Protein AF-A0A1J3HLS7-F1 (afdb_monomer)

Organism: Noccaea caerulescens (NCBI:txid107243)

Nearest PDB structures (foldseek):
  1cnt-assembly1_1  TM=3.008E-01  e=3.135E+00  Homo sapiens

Mean predicted aligned error: 10.56 Å

Solvent-accessible surface area (backbone atoms only — not comparable to full-atom values): 10736 Å² total; per-residue (Å²): 141,79,90,79,83,85,79,82,92,78,89,66,71,64,65,57,52,52,54,52,52,50,51,52,51,52,41,52,50,50,50,51,54,49,52,54,52,49,45,42,54,67,48,53,53,47,46,50,60,67,40,85,84,52,48,64,64,41,38,42,9,45,37,45,36,50,52,51,41,44,51,57,52,51,53,57,31,50,77,69,77,42,75,82,62,94,85,71,77,79,80,91,63,77,76,62,87,85,60,52,63,66,57,41,40,50,38,33,51,51,48,50,49,46,39,51,74,46,54,50,47,51,47,52,60,73,56,48,66,59,99,83,58,56,68,69,55,44,51,51,40,47,53,49,53,52,51,56,52,50,56,43,49,52,48,52,49,38,27,74,76,68,46,40,57,71,70,78,68,80,79,80,80,78,78,78,83,76,90,130

Sequence (180 aa):
MSSSDGIPSSLNSDATSGVSSELIHLKNLAVEL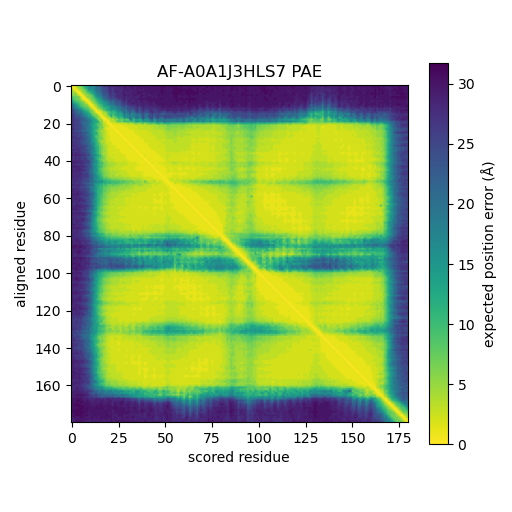TETFGRKLNVDLRSFIRKTTTSKDQIRASIRCIRKCLVCFEDSLAAHGAGLEYDVERPIVDSHEVLGRDQLRSNAKSLLNFLKNHIFELYASTFSPDDTSLMQDVRSKMSLMRKDIMECSLLVDRVIMEGYDCDSSTPEESTSEEDD

pLDDT: mean 82.24, std 17.39, range [39.12, 97.31]

Foldseek 3Di:
DDDDDDDDPDDDPPVVVVLVVVLVVLLVVLVVLLVVLLCCLVPVLLVQLVDPPRDLLLLLLLLLLLVVLLVLLQVVCVVVVHDFDPPLDQDPADSDPPDDSVSSSVSSVSSSCSCNVTRSVSSSVSLRDDPPDDVVSNVVSSVSSVVSSVVSSVSSVCSRPPVDSNPDPDDDPPPPDDDD

Radius of gyration: 23.92 Å; Cα contacts (8 Å, |Δi|>4): 140; chains: 1; bounding box: 87×35×83 Å

Structure (mmCIF, N/CA/C/O backbone):
data_AF-A0A1J3HLS7-F1
#
_entry.id   AF-A0A1J3HLS7-F1
#
loop_
_atom_site.group_PDB
_atom_site.id
_atom_site.type_symbol
_atom_site.label_atom_id
_atom_site.label_alt_id
_atom_site.label_comp_id
_atom_site.label_asym_id
_atom_site.label_entity_id
_atom_site.label_seq_id
_atom_site.pdbx_PDB_ins_code
_atom_site.Cartn_x
_atom_site.Cartn_y
_atom_site.Cartn_z
_atom_site.occupancy
_atom_site.B_iso_or_equiv
_atom_site.auth_seq_id
_atom_site.auth_comp_id
_atom_site.auth_asym_id
_atom_site.auth_atom_id
_atom_site.pdbx_PDB_model_num
ATOM 1 N N . MET A 1 1 ? 37.305 19.430 -62.044 1.00 45.59 1 MET A N 1
ATOM 2 C CA . MET A 1 1 ? 37.677 18.236 -61.254 1.00 45.59 1 MET A CA 1
ATOM 3 C C . MET A 1 1 ? 38.315 18.769 -59.980 1.00 45.59 1 MET A C 1
ATOM 5 O O . MET A 1 1 ? 39.339 19.416 -60.098 1.00 45.59 1 MET A O 1
ATOM 9 N N . SER A 1 2 ? 37.732 18.717 -58.790 1.00 40.34 2 SER A N 1
ATOM 10 C CA . SER A 1 2 ? 36.609 17.924 -58.296 1.00 40.34 2 SER A CA 1
ATOM 11 C C . SER A 1 2 ? 35.896 18.713 -57.195 1.00 40.34 2 SER A C 1
ATOM 13 O O . SER A 1 2 ? 36.554 19.296 -56.337 1.00 40.34 2 SER A O 1
ATOM 15 N N . SER A 1 3 ? 34.566 18.728 -57.244 1.00 44.41 3 SER A N 1
ATOM 16 C CA . SER A 1 3 ? 33.720 19.037 -56.095 1.00 44.41 3 SER A CA 1
ATOM 17 C C . SER A 1 3 ? 33.780 17.839 -55.149 1.00 44.41 3 SER A C 1
ATOM 19 O O . SER A 1 3 ? 33.592 16.715 -55.609 1.00 44.41 3 SER A O 1
ATOM 21 N N . SER A 1 4 ? 34.049 18.065 -53.866 1.00 45.72 4 SER A N 1
ATOM 22 C CA . SER A 1 4 ? 33.746 17.083 -52.825 1.00 45.72 4 SER A CA 1
ATOM 23 C C . SER A 1 4 ? 32.693 17.688 -51.921 1.00 45.72 4 SER A C 1
ATOM 25 O O . SER A 1 4 ? 32.930 18.693 -51.249 1.00 45.72 4 SER A O 1
ATOM 27 N N . ASP A 1 5 ? 31.520 17.077 -52.002 1.00 47.66 5 ASP A N 1
ATOM 28 C CA . ASP A 1 5 ? 30.308 17.408 -51.284 1.00 47.66 5 ASP A CA 1
ATOM 29 C C . ASP A 1 5 ? 30.508 17.337 -49.770 1.00 47.66 5 ASP A C 1
ATOM 31 O O . ASP A 1 5 ? 31.111 16.408 -49.225 1.00 47.66 5 ASP A O 1
ATOM 35 N N . GLY A 1 6 ? 29.971 18.348 -49.090 1.00 48.31 6 GLY A N 1
ATOM 36 C CA . GLY A 1 6 ? 29.800 18.336 -47.650 1.00 48.31 6 GLY A CA 1
ATOM 37 C C . GLY A 1 6 ? 28.745 17.310 -47.251 1.00 48.31 6 GLY A C 1
ATOM 38 O O . GLY A 1 6 ? 27.641 17.294 -47.792 1.00 48.31 6 GLY A O 1
ATOM 39 N N . ILE A 1 7 ? 29.071 16.488 -46.259 1.00 52.81 7 ILE A N 1
ATOM 40 C CA . ILE A 1 7 ? 28.076 15.728 -45.506 1.00 52.81 7 ILE A CA 1
ATOM 41 C C . ILE A 1 7 ? 27.710 16.578 -44.282 1.00 52.81 7 ILE A C 1
ATOM 43 O O . ILE A 1 7 ? 28.581 16.823 -43.444 1.00 52.81 7 ILE A O 1
ATOM 47 N N . PRO A 1 8 ? 26.462 17.060 -44.148 1.00 46.41 8 PRO A N 1
ATOM 48 C CA . PRO A 1 8 ? 26.030 17.724 -42.930 1.00 46.41 8 PRO A CA 1
ATOM 49 C C . PRO A 1 8 ? 25.795 16.677 -41.835 1.00 46.41 8 PRO A C 1
ATOM 51 O O . PRO A 1 8 ? 24.818 15.931 -41.851 1.00 46.41 8 PRO A O 1
ATOM 54 N N . SER A 1 9 ? 26.697 16.646 -40.856 1.00 51.53 9 SER A N 1
ATOM 55 C CA . SER A 1 9 ? 26.523 15.951 -39.579 1.00 51.53 9 SER A CA 1
ATOM 56 C C . SER A 1 9 ? 25.499 16.694 -38.719 1.00 51.53 9 SER A C 1
ATOM 58 O O . SER A 1 9 ? 25.857 17.444 -37.815 1.00 51.53 9 SER A O 1
ATOM 60 N N . SER A 1 10 ? 24.213 16.545 -39.010 1.00 53.88 10 SER A N 1
ATOM 61 C CA . SER A 1 10 ? 23.161 17.061 -38.135 1.00 53.88 10 SER A CA 1
ATOM 62 C C . SER A 1 10 ? 21.951 16.157 -38.234 1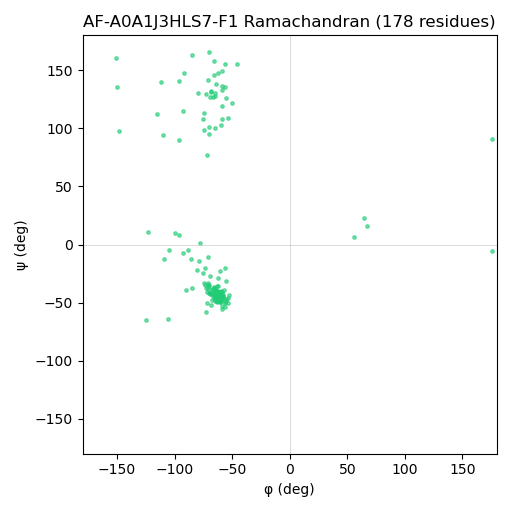.00 53.88 10 SER A C 1
ATOM 64 O O . SER A 1 10 ? 21.217 16.251 -39.205 1.00 53.88 10 SER A O 1
ATOM 66 N N . LEU A 1 11 ? 21.824 15.232 -37.281 1.00 50.34 11 LEU A N 1
ATOM 67 C CA . LEU A 1 11 ? 20.629 14.451 -36.932 1.00 50.34 11 LEU A CA 1
ATOM 68 C C . LEU A 1 11 ? 21.076 13.462 -35.842 1.00 50.34 11 LEU A C 1
ATOM 70 O O . LEU A 1 11 ? 21.624 12.423 -36.182 1.00 50.34 11 LEU A O 1
ATOM 74 N N . ASN A 1 12 ? 20.972 13.836 -34.556 1.00 48.31 12 ASN A N 1
ATOM 75 C CA . ASN A 1 12 ? 20.858 12.903 -33.404 1.00 48.31 12 ASN A CA 1
ATOM 76 C C . ASN A 1 12 ? 20.852 13.583 -32.015 1.00 48.31 12 ASN A C 1
ATOM 78 O O . ASN A 1 12 ? 20.629 12.907 -31.010 1.00 48.31 12 ASN A O 1
ATOM 82 N N . SER A 1 13 ? 21.055 14.900 -31.917 1.00 48.19 13 SER A N 1
ATOM 83 C CA . SER A 1 13 ? 21.071 15.597 -30.619 1.00 48.19 13 SER A CA 1
ATOM 84 C C . SER A 1 13 ? 19.683 15.812 -29.996 1.00 48.19 13 SER A C 1
ATOM 86 O O . SER A 1 13 ? 19.581 15.923 -28.780 1.00 48.19 13 SER A O 1
ATOM 88 N N . ASP A 1 14 ? 18.611 15.838 -30.794 1.00 50.56 14 ASP A N 1
ATOM 89 C CA . ASP A 1 14 ? 17.259 16.160 -30.298 1.00 50.56 14 ASP A CA 1
ATOM 90 C C . ASP A 1 14 ? 16.514 14.950 -29.709 1.00 50.56 14 ASP A C 1
ATOM 92 O O . ASP A 1 14 ? 15.839 15.054 -28.686 1.00 50.56 14 ASP A O 1
ATOM 96 N N . ALA A 1 15 ? 16.672 13.765 -30.307 1.00 56.03 15 ALA A N 1
ATOM 97 C CA . ALA A 1 15 ? 15.981 12.556 -29.850 1.00 56.03 15 ALA A CA 1
ATOM 98 C C . ALA A 1 15 ? 16.517 12.047 -28.499 1.00 56.03 15 ALA A C 1
ATOM 100 O O . ALA A 1 15 ? 15.759 11.561 -27.662 1.00 56.03 15 ALA A O 1
ATOM 101 N N . THR A 1 16 ? 17.821 12.196 -28.265 1.00 60.53 16 THR A N 1
ATOM 102 C CA . THR A 1 16 ? 18.481 11.810 -27.008 1.00 60.53 16 THR A CA 1
ATOM 103 C C . THR A 1 16 ? 18.147 12.773 -25.864 1.00 60.53 16 THR A C 1
ATOM 105 O O . THR A 1 16 ? 17.937 12.332 -24.734 1.00 60.53 16 THR A O 1
ATOM 108 N N . SER A 1 17 ? 17.997 14.068 -26.167 1.00 63.47 17 SER A N 1
ATOM 109 C CA . SER A 1 17 ? 17.494 15.092 -25.239 1.00 63.47 17 SER A CA 1
ATOM 110 C C . SER A 1 17 ? 16.055 14.803 -24.779 1.00 63.47 17 SER A C 1
ATOM 112 O O . SER A 1 17 ? 15.773 14.805 -23.579 1.00 63.47 17 SER A O 1
ATOM 114 N N . GLY A 1 18 ? 15.158 14.462 -25.714 1.00 64.62 18 GLY A N 1
ATOM 115 C CA . GLY A 1 18 ? 13.759 14.140 -25.407 1.00 64.62 18 GLY A CA 1
ATOM 116 C C . GLY A 1 18 ? 13.587 12.887 -24.540 1.00 64.62 18 GLY A C 1
ATOM 117 O O . GLY A 1 18 ? 12.838 12.914 -23.564 1.00 64.62 18 GLY A O 1
ATOM 118 N N . VAL A 1 19 ? 14.327 11.814 -24.844 1.00 67.31 19 VAL A N 1
ATOM 119 C CA . VAL A 1 19 ? 14.312 10.565 -24.056 1.00 67.31 19 VAL A CA 1
ATOM 120 C C . VAL A 1 19 ? 14.829 10.792 -22.632 1.00 67.31 19 VAL A C 1
ATOM 122 O O . VAL A 1 19 ? 14.226 10.308 -21.675 1.00 67.31 19 VAL A O 1
ATOM 125 N N . SER A 1 20 ? 15.893 11.584 -22.478 1.00 77.88 20 SER A N 1
ATOM 126 C CA . SER A 1 20 ? 16.430 11.954 -21.164 1.00 77.88 20 SER A CA 1
ATOM 127 C C . SER A 1 20 ? 15.418 12.763 -20.335 1.00 77.88 20 SER A C 1
ATOM 129 O O . SER A 1 20 ? 15.185 12.460 -19.164 1.00 77.88 20 SER A O 1
ATOM 131 N N . SER A 1 21 ? 14.734 13.738 -20.947 1.00 87.06 21 SER A N 1
ATOM 132 C CA . SER A 1 21 ? 13.713 14.539 -20.255 1.00 87.06 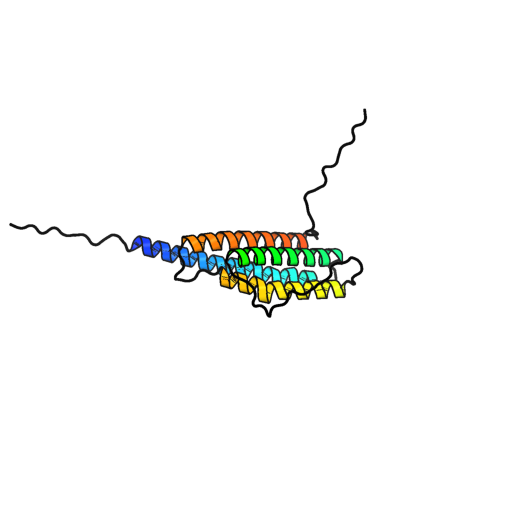21 SER A CA 1
ATOM 133 C C . SER A 1 21 ? 12.494 13.717 -19.827 1.00 87.06 21 SER A C 1
ATOM 135 O O . SER A 1 21 ? 11.936 13.961 -18.755 1.00 87.06 21 SER A O 1
ATOM 137 N N . GLU A 1 22 ? 12.050 12.769 -20.651 1.00 90.31 22 GLU A N 1
ATOM 138 C CA . GLU A 1 22 ? 10.904 11.922 -20.317 1.00 90.31 22 GLU A CA 1
ATOM 139 C C . GLU A 1 22 ? 11.238 10.960 -19.173 1.00 90.31 22 GLU A C 1
ATOM 141 O O . GLU A 1 22 ? 10.441 10.806 -18.247 1.00 90.31 22 GLU A O 1
ATOM 146 N N . LEU A 1 23 ? 12.433 10.364 -19.189 1.00 90.00 23 LEU A N 1
ATOM 147 C CA . LEU A 1 23 ? 12.896 9.494 -18.111 1.00 90.00 23 LEU A CA 1
ATOM 148 C C . LEU A 1 23 ? 12.926 10.235 -16.769 1.00 90.00 23 LEU A C 1
ATOM 150 O O . LEU A 1 23 ? 12.389 9.737 -15.780 1.00 90.00 23 LEU A O 1
ATOM 154 N N . ILE A 1 24 ? 13.485 11.450 -16.741 1.00 90.75 24 ILE A N 1
ATOM 155 C CA . ILE A 1 24 ? 13.505 12.299 -15.539 1.00 90.75 24 ILE A CA 1
ATOM 156 C C . ILE A 1 24 ? 12.080 12.571 -15.044 1.00 90.75 24 ILE A C 1
ATOM 158 O O . ILE A 1 24 ? 11.807 12.461 -13.848 1.00 90.75 24 ILE A O 1
ATOM 162 N N . HIS A 1 25 ? 11.155 12.888 -15.953 1.00 92.19 25 HIS A N 1
ATOM 163 C CA . HIS A 1 25 ? 9.760 13.120 -15.592 1.00 92.19 25 HIS A CA 1
ATOM 164 C C . HIS A 1 25 ? 9.108 11.878 -14.963 1.00 92.19 25 HIS A C 1
ATOM 166 O O . HIS A 1 25 ? 8.470 11.986 -13.916 1.00 92.19 25 HIS A O 1
ATOM 172 N N . LEU A 1 26 ? 9.301 10.698 -15.557 1.00 93.25 26 LEU A N 1
ATOM 173 C CA . LEU A 1 26 ? 8.743 9.444 -15.046 1.00 93.25 26 LEU A CA 1
ATOM 174 C C . LEU A 1 26 ? 9.349 9.046 -13.694 1.00 93.25 26 LEU A C 1
ATOM 176 O O . LEU A 1 26 ? 8.614 8.590 -12.820 1.00 93.25 26 LEU A O 1
ATOM 180 N N . LYS A 1 27 ? 10.648 9.291 -13.478 1.00 92.25 27 LYS A N 1
ATOM 181 C CA . LYS A 1 27 ? 11.304 9.098 -12.174 1.00 92.25 27 LYS A CA 1
ATOM 182 C C . LYS A 1 27 ? 10.708 10.010 -11.105 1.00 92.25 27 LYS A C 1
ATOM 184 O O . LYS A 1 27 ? 10.348 9.533 -10.032 1.00 92.25 27 LYS A O 1
ATOM 189 N N . ASN A 1 28 ? 10.536 11.296 -11.410 1.00 93.12 28 ASN A N 1
ATOM 190 C CA . ASN A 1 28 ? 9.923 12.246 -10.479 1.00 93.12 28 ASN A CA 1
ATOM 191 C C . ASN A 1 28 ? 8.483 11.851 -10.133 1.00 93.12 28 ASN A C 1
ATOM 193 O O . ASN A 1 28 ? 8.094 11.903 -8.971 1.00 93.12 28 ASN A O 1
ATOM 197 N N . LEU A 1 29 ? 7.714 11.395 -11.124 1.00 93.56 29 LEU A N 1
ATOM 198 C CA . LEU A 1 29 ? 6.356 10.913 -10.900 1.00 93.56 29 LEU A CA 1
ATOM 199 C C . LEU A 1 29 ? 6.325 9.649 -10.021 1.00 93.56 29 LEU A C 1
ATOM 201 O O . LEU A 1 29 ? 5.442 9.522 -9.175 1.00 93.56 29 LEU A O 1
ATOM 205 N N . ALA A 1 30 ? 7.267 8.717 -10.200 1.00 93.62 30 ALA A N 1
ATOM 206 C CA . ALA A 1 30 ? 7.384 7.530 -9.349 1.00 93.62 30 ALA A CA 1
ATOM 207 C C . ALA A 1 30 ? 7.613 7.916 -7.883 1.00 93.62 30 ALA A C 1
ATOM 209 O O . ALA A 1 30 ? 6.938 7.407 -6.984 1.00 93.62 30 ALA A O 1
ATOM 210 N N . VAL A 1 31 ? 8.527 8.862 -7.648 1.00 94.25 31 VAL A N 1
ATOM 211 C CA . VAL A 1 31 ? 8.803 9.409 -6.314 1.00 94.25 31 VAL A CA 1
ATOM 212 C C . VAL A 1 31 ? 7.550 10.067 -5.739 1.00 94.25 31 VAL A C 1
ATOM 214 O O . VAL A 1 31 ? 7.130 9.722 -4.641 1.00 94.25 31 VAL A O 1
ATOM 217 N N . GLU A 1 32 ? 6.882 10.938 -6.495 1.00 95.44 32 GLU A N 1
ATOM 218 C CA . GLU A 1 32 ? 5.675 11.627 -6.027 1.00 95.44 32 GLU A CA 1
ATOM 219 C C . GLU A 1 32 ? 4.550 10.650 -5.648 1.00 95.44 32 GLU A C 1
ATOM 221 O O . GLU A 1 32 ? 3.942 10.776 -4.579 1.00 95.44 32 GLU A O 1
ATOM 226 N N . LEU A 1 33 ? 4.281 9.649 -6.493 1.00 95.00 33 LEU A N 1
ATOM 227 C CA . LEU A 1 33 ? 3.263 8.629 -6.231 1.00 95.00 33 LEU A CA 1
ATOM 228 C C . LEU A 1 33 ? 3.590 7.827 -4.969 1.00 95.00 33 LEU A C 1
ATOM 230 O O . LEU A 1 33 ? 2.719 7.617 -4.116 1.00 95.00 33 LEU A O 1
ATOM 234 N N . THR A 1 34 ? 4.845 7.393 -4.841 1.00 95.06 34 THR A N 1
ATOM 235 C CA . THR A 1 34 ? 5.268 6.553 -3.719 1.00 95.06 34 THR A CA 1
ATOM 236 C C . THR A 1 34 ? 5.292 7.324 -2.402 1.00 95.06 34 THR A C 1
ATOM 238 O O . THR A 1 34 ? 4.786 6.827 -1.395 1.00 95.06 34 THR A O 1
ATOM 241 N N . GLU A 1 35 ? 5.772 8.568 -2.399 1.00 95.38 35 GLU A N 1
ATOM 242 C CA . GLU A 1 35 ? 5.735 9.451 -1.231 1.00 95.38 35 GLU A CA 1
ATOM 243 C C . GLU A 1 35 ? 4.304 9.795 -0.808 1.00 95.38 35 GLU A C 1
ATOM 245 O O . GLU A 1 35 ? 3.980 9.777 0.386 1.00 95.38 35 GLU A O 1
ATOM 250 N N . THR A 1 36 ? 3.425 10.084 -1.769 1.00 96.19 36 THR A N 1
ATOM 251 C CA . THR A 1 36 ? 2.028 10.441 -1.491 1.00 96.19 36 THR A CA 1
ATOM 252 C C . THR A 1 36 ? 1.290 9.283 -0.832 1.00 96.19 36 THR A C 1
ATOM 254 O O . THR A 1 36 ? 0.661 9.449 0.219 1.00 96.19 36 THR A O 1
ATOM 257 N N . PHE A 1 37 ? 1.410 8.081 -1.394 1.00 97.31 37 PHE A N 1
ATOM 258 C CA . PHE A 1 37 ? 0.779 6.904 -0.810 1.00 97.31 37 PHE A CA 1
ATOM 259 C C . PHE A 1 37 ? 1.457 6.472 0.497 1.00 97.31 37 PHE A C 1
ATOM 261 O O . PHE A 1 37 ? 0.777 6.165 1.479 1.00 97.31 37 PHE A O 1
ATOM 268 N N . GLY A 1 38 ? 2.787 6.559 0.577 1.00 96.38 38 GLY A N 1
ATOM 269 C CA . GLY A 1 38 ? 3.541 6.328 1.807 1.00 96.38 38 GLY A CA 1
ATOM 270 C C . GLY A 1 38 ? 3.092 7.243 2.951 1.00 96.38 38 GLY A C 1
ATOM 271 O O . GLY A 1 38 ? 2.954 6.790 4.093 1.00 96.38 38 GLY A O 1
ATOM 272 N N . ARG A 1 39 ? 2.792 8.517 2.665 1.00 96.56 39 ARG A N 1
ATOM 273 C CA . ARG A 1 39 ? 2.200 9.454 3.632 1.00 96.56 39 ARG A CA 1
ATOM 274 C C . ARG A 1 39 ? 0.807 9.007 4.060 1.00 96.56 39 ARG A C 1
ATOM 276 O O . ARG A 1 39 ? 0.545 8.972 5.261 1.00 96.56 39 ARG A O 1
ATOM 283 N N . LYS A 1 40 ? -0.047 8.608 3.118 1.00 96.62 40 LYS A N 1
ATOM 284 C CA . LYS A 1 40 ? -1.404 8.121 3.403 1.00 96.62 40 LYS A CA 1
ATOM 285 C C . LYS A 1 40 ? -1.403 6.916 4.350 1.00 96.62 40 LYS A C 1
ATOM 287 O O . LYS A 1 40 ? -2.144 6.888 5.333 1.00 96.62 40 LYS A O 1
ATOM 292 N N . LEU A 1 41 ? -0.502 5.957 4.130 1.00 96.44 41 LEU A N 1
ATOM 293 C CA . LEU A 1 41 ? -0.317 4.820 5.036 1.00 96.44 41 LEU A CA 1
ATOM 294 C C . LEU A 1 41 ? 0.198 5.258 6.420 1.00 96.44 41 LEU A C 1
ATOM 296 O O . LEU A 1 41 ? -0.310 4.817 7.454 1.00 96.44 41 LEU A O 1
ATOM 300 N N . ASN A 1 42 ? 1.209 6.132 6.457 1.00 93.94 42 ASN A N 1
ATOM 301 C CA . ASN A 1 42 ? 1.889 6.533 7.694 1.00 93.94 42 ASN A CA 1
ATOM 302 C C . ASN A 1 42 ? 1.097 7.483 8.585 1.00 93.94 42 ASN A C 1
ATOM 304 O O . ASN A 1 42 ? 1.272 7.454 9.808 1.00 93.94 42 ASN A O 1
ATOM 308 N N . VAL A 1 43 ? 0.304 8.354 7.975 1.00 94.31 43 VAL A N 1
ATOM 309 C CA . VAL A 1 43 ? -0.392 9.445 8.647 1.00 94.31 43 VAL A CA 1
ATOM 310 C C . VAL A 1 43 ? -1.862 9.088 8.761 1.00 94.31 43 VAL A C 1
ATOM 312 O O . VAL A 1 43 ? -2.337 8.866 9.874 1.00 94.31 43 VAL A O 1
ATOM 315 N N . ASP A 1 44 ? -2.556 8.951 7.636 1.00 95.06 44 ASP A N 1
ATOM 316 C CA . ASP A 1 44 ? -4.017 8.906 7.616 1.00 95.06 44 ASP A CA 1
ATOM 317 C C . ASP A 1 44 ? -4.536 7.579 8.168 1.00 95.06 44 ASP A C 1
ATOM 319 O O . ASP A 1 44 ? -5.212 7.553 9.202 1.00 95.06 44 ASP A O 1
ATOM 323 N N . LEU A 1 45 ? -4.135 6.462 7.555 1.00 95.56 45 LEU A N 1
ATOM 324 C CA . LEU A 1 45 ? -4.592 5.133 7.963 1.00 95.56 45 LEU A CA 1
ATOM 325 C C . LEU A 1 45 ? -4.081 4.760 9.360 1.00 95.56 45 LEU A C 1
ATOM 327 O O . LEU A 1 45 ? -4.829 4.255 10.201 1.00 95.56 45 LEU A O 1
ATOM 331 N N . ARG A 1 46 ? -2.816 5.076 9.660 1.00 95.94 46 ARG A N 1
ATOM 332 C CA . ARG A 1 46 ? -2.251 4.870 11.001 1.00 95.94 46 ARG A CA 1
ATOM 333 C C . ARG A 1 46 ? -3.009 5.661 12.066 1.00 95.94 46 ARG A C 1
ATOM 335 O O . ARG A 1 46 ? -3.253 5.135 13.153 1.00 95.94 46 ARG A O 1
ATOM 342 N N . SER A 1 47 ? -3.343 6.922 11.791 1.00 95.50 47 SER A N 1
ATOM 343 C CA . SER A 1 47 ? -4.124 7.759 12.704 1.00 95.50 47 SER A CA 1
ATOM 344 C C . SER A 1 47 ? -5.519 7.174 12.895 1.00 95.50 47 SER A C 1
ATOM 346 O O . SER A 1 47 ? -5.953 6.997 14.032 1.00 95.50 47 SER A O 1
ATOM 348 N N . PHE A 1 48 ? -6.177 6.772 11.806 1.00 94.56 48 PHE A N 1
ATOM 349 C CA . PHE A 1 48 ? -7.494 6.144 11.831 1.00 94.56 48 PHE A CA 1
ATOM 350 C C . PHE A 1 48 ? -7.544 4.892 12.720 1.00 94.56 48 PHE A C 1
ATOM 352 O O . PHE A 1 48 ? -8.402 4.801 13.596 1.00 94.56 48 PHE A O 1
ATOM 359 N N . ILE A 1 49 ? -6.576 3.979 12.599 1.00 93.69 49 ILE A N 1
ATOM 360 C CA . ILE A 1 49 ? -6.498 2.764 13.435 1.00 93.69 49 ILE A CA 1
ATOM 361 C C . ILE A 1 49 ? -6.291 3.104 14.925 1.00 93.69 49 ILE A C 1
ATOM 363 O O . ILE A 1 49 ? -6.809 2.419 15.813 1.00 93.69 49 ILE A O 1
ATOM 367 N N . ARG A 1 50 ? -5.529 4.166 15.224 1.00 93.25 50 ARG A N 1
ATOM 368 C CA . ARG A 1 50 ? -5.204 4.580 16.602 1.00 93.25 50 ARG A CA 1
ATOM 369 C C . ARG A 1 50 ? -6.312 5.379 17.283 1.00 93.25 50 ARG A C 1
ATOM 371 O O . ARG A 1 50 ? -6.321 5.436 18.512 1.00 93.25 50 ARG A O 1
ATOM 378 N N . LYS A 1 51 ? -7.213 6.007 16.526 1.00 93.50 51 LYS A N 1
ATOM 379 C CA . LYS A 1 51 ? -8.310 6.806 17.084 1.00 93.50 51 LYS A CA 1
ATOM 380 C C . LYS A 1 51 ? -9.193 5.941 17.988 1.00 93.50 51 LYS A C 1
ATOM 382 O O . LYS A 1 51 ? -9.584 4.819 17.655 1.00 93.50 51 LYS A O 1
ATOM 387 N N . THR A 1 52 ? -9.505 6.471 19.169 1.00 86.88 52 THR A N 1
ATOM 388 C CA . THR A 1 52 ? -10.336 5.788 20.173 1.00 86.88 52 THR A CA 1
ATOM 389 C C . THR A 1 52 ? -11.793 5.676 19.736 1.00 86.88 52 THR A C 1
ATOM 391 O O . THR A 1 52 ? -12.459 4.721 20.131 1.00 86.88 52 THR A O 1
ATOM 394 N N . THR A 1 53 ? -12.241 6.606 18.889 1.00 90.00 53 THR A N 1
ATOM 395 C CA . THR A 1 53 ? -13.590 6.689 18.318 1.00 90.00 53 THR A CA 1
ATOM 396 C C . THR A 1 53 ? -13.833 5.732 17.152 1.00 90.00 53 THR A C 1
ATOM 398 O O . THR A 1 53 ? -14.985 5.515 16.796 1.00 90.00 53 THR A O 1
ATOM 401 N N . THR A 1 54 ? -12.785 5.142 16.571 1.00 90.56 54 THR A N 1
ATOM 402 C CA . THR A 1 54 ? -12.916 4.165 15.483 1.00 90.56 54 THR A CA 1
ATOM 403 C C . THR A 1 54 ? -13.590 2.891 15.994 1.00 90.56 54 THR A C 1
ATOM 405 O O . THR A 1 54 ? -13.159 2.303 16.997 1.00 90.56 54 THR A O 1
ATOM 408 N N . SER A 1 55 ? -14.658 2.469 15.316 1.00 91.25 55 SER A N 1
ATOM 409 C CA . SER A 1 55 ? -15.443 1.291 15.685 1.00 91.25 55 SER A CA 1
ATOM 410 C C . SER A 1 55 ? -14.663 -0.011 15.450 1.00 91.25 55 SER A C 1
ATOM 412 O O . SER A 1 55 ? -13.634 -0.035 14.772 1.00 91.25 55 SER A O 1
ATOM 414 N N . LYS A 1 56 ? -15.142 -1.127 16.020 1.00 91.00 56 LYS A N 1
ATOM 415 C CA . LYS A 1 56 ? -14.531 -2.446 15.766 1.00 91.00 56 LYS A CA 1
ATOM 416 C C . LYS A 1 56 ? -14.603 -2.807 14.281 1.00 91.00 56 LYS A C 1
ATOM 418 O O . LYS A 1 56 ? -13.611 -3.282 13.739 1.00 91.00 56 LYS A O 1
ATOM 423 N N . ASP A 1 57 ? -15.736 -2.541 13.642 1.00 89.19 57 ASP A N 1
ATOM 424 C CA . ASP A 1 57 ? -15.962 -2.872 12.233 1.00 89.19 57 ASP A CA 1
ATOM 425 C C . ASP A 1 57 ? -15.078 -2.030 11.321 1.00 89.19 57 ASP A C 1
ATOM 427 O O . ASP A 1 57 ? -14.433 -2.569 10.435 1.00 89.19 57 ASP A O 1
ATOM 431 N N . GLN A 1 58 ? -14.885 -0.750 11.635 1.00 91.94 58 GLN A N 1
ATOM 432 C CA . GLN A 1 58 ? -13.929 0.101 10.924 1.00 91.94 58 GLN A CA 1
ATOM 433 C C . GLN A 1 58 ? -12.476 -0.392 11.051 1.00 91.94 58 GLN A C 1
ATOM 435 O O . GLN A 1 58 ? -11.692 -0.295 10.104 1.00 91.94 58 GLN A O 1
ATOM 440 N N . ILE A 1 59 ? -12.087 -0.952 12.204 1.00 93.00 59 ILE A N 1
ATOM 441 C CA . ILE A 1 59 ? -10.755 -1.558 12.358 1.00 93.00 59 ILE A CA 1
ATOM 442 C C . ILE A 1 59 ? -10.655 -2.859 11.541 1.00 93.00 59 ILE A C 1
ATOM 444 O O . ILE A 1 59 ? -9.612 -3.113 10.940 1.00 93.00 59 ILE A O 1
ATOM 448 N N . ARG A 1 60 ? -11.723 -3.663 11.457 1.00 91.12 60 ARG A N 1
ATOM 449 C CA . ARG A 1 60 ? -11.765 -4.865 10.598 1.00 91.12 60 ARG A CA 1
ATOM 450 C C . ARG A 1 60 ? -11.695 -4.511 9.117 1.00 91.12 60 ARG A C 1
ATOM 452 O O . ARG A 1 60 ? -10.870 -5.081 8.409 1.00 91.12 60 ARG A O 1
ATOM 459 N N . ALA A 1 61 ? -12.468 -3.520 8.688 1.00 91.75 61 ALA A N 1
ATOM 460 C CA . ALA A 1 61 ? -12.402 -2.931 7.359 1.00 91.75 61 ALA A CA 1
ATOM 461 C C . ALA A 1 61 ? -10.972 -2.483 7.022 1.00 91.75 61 ALA A C 1
ATOM 463 O O . ALA A 1 61 ? -10.441 -2.811 5.965 1.00 91.75 61 ALA A O 1
ATOM 464 N N . SER A 1 62 ? -10.284 -1.838 7.973 1.00 93.75 62 SER A N 1
ATOM 465 C CA . SER A 1 62 ? -8.871 -1.462 7.815 1.00 93.75 62 SER A CA 1
ATOM 466 C C . SER A 1 62 ? -7.960 -2.680 7.630 1.00 93.75 62 SER A C 1
ATOM 468 O O . SER A 1 62 ? -7.095 -2.667 6.761 1.00 93.75 62 SER A O 1
ATOM 470 N N . ILE A 1 63 ? -8.152 -3.751 8.410 1.00 93.19 63 ILE A N 1
ATOM 471 C CA . ILE A 1 63 ? -7.396 -5.007 8.258 1.00 93.19 63 ILE A CA 1
ATOM 472 C C . ILE A 1 63 ? -7.608 -5.600 6.859 1.00 93.19 63 ILE A C 1
ATOM 474 O O . ILE A 1 63 ? -6.634 -5.956 6.194 1.00 93.19 63 ILE A O 1
ATOM 478 N N . ARG A 1 64 ? -8.860 -5.684 6.395 1.00 91.44 64 ARG A N 1
ATOM 479 C CA . ARG A 1 64 ? -9.210 -6.189 5.058 1.00 91.44 64 ARG A CA 1
ATOM 480 C C . ARG A 1 64 ? -8.605 -5.325 3.952 1.00 91.44 64 ARG A C 1
ATOM 482 O O . ARG A 1 64 ? -7.984 -5.862 3.040 1.00 91.44 64 ARG A O 1
ATOM 489 N N . CYS A 1 65 ? -8.701 -4.003 4.074 1.00 93.69 65 CYS A N 1
ATOM 490 C CA . CYS A 1 65 ? -8.073 -3.050 3.162 1.00 93.69 65 CYS A CA 1
ATOM 491 C C . CYS A 1 65 ? -6.565 -3.263 3.066 1.00 93.69 65 CYS A C 1
ATOM 493 O O . CYS A 1 65 ? -6.041 -3.396 1.966 1.00 93.69 65 CYS A O 1
ATOM 495 N N . ILE A 1 66 ? -5.866 -3.344 4.202 1.00 95.38 66 ILE A N 1
ATOM 496 C CA . ILE A 1 66 ? -4.415 -3.553 4.211 1.00 95.38 66 ILE A CA 1
ATOM 497 C C . ILE A 1 66 ? -4.067 -4.886 3.543 1.00 95.38 66 ILE A C 1
ATOM 499 O O . ILE A 1 66 ? -3.120 -4.942 2.765 1.00 95.38 66 ILE A O 1
ATOM 503 N N . ARG A 1 67 ? -4.842 -5.952 3.792 1.00 93.19 67 ARG A N 1
ATOM 504 C CA . ARG A 1 67 ? -4.651 -7.244 3.115 1.00 93.19 67 ARG A CA 1
ATOM 505 C C . ARG A 1 67 ? -4.847 -7.147 1.602 1.00 93.19 67 ARG A C 1
ATOM 507 O O . ARG A 1 67 ? -4.058 -7.750 0.886 1.00 93.19 67 ARG A O 1
ATOM 514 N N . LYS A 1 68 ? -5.841 -6.394 1.121 1.00 93.44 68 LYS A N 1
ATOM 515 C CA . LYS A 1 68 ? -6.039 -6.161 -0.318 1.00 93.44 68 LYS A CA 1
ATOM 516 C C . LYS A 1 68 ? -4.874 -5.395 -0.938 1.00 93.44 68 LYS A C 1
ATOM 518 O O . LYS A 1 68 ? -4.386 -5.804 -1.983 1.00 93.44 68 LYS A O 1
ATOM 523 N N . CYS A 1 69 ? -4.383 -4.352 -0.268 1.00 95.50 69 CYS A N 1
ATOM 524 C CA . CYS A 1 69 ? -3.202 -3.625 -0.732 1.00 95.50 69 CYS A CA 1
ATOM 525 C C . CYS A 1 69 ? -1.959 -4.525 -0.775 1.00 95.50 69 CYS A C 1
ATOM 527 O O . CYS A 1 69 ? -1.201 -4.463 -1.734 1.00 95.50 69 CYS A O 1
ATOM 529 N N . LEU A 1 70 ? -1.766 -5.380 0.238 1.00 94.50 70 LEU A N 1
ATOM 530 C CA . LEU A 1 70 ? -0.679 -6.365 0.255 1.00 94.50 70 LEU A CA 1
ATOM 531 C C . LEU A 1 70 ? -0.733 -7.271 -0.975 1.00 94.50 70 LEU A C 1
ATOM 533 O O . LEU A 1 70 ? 0.246 -7.323 -1.703 1.00 94.50 70 LEU A O 1
ATOM 537 N N . VAL A 1 71 ? -1.883 -7.903 -1.228 1.00 92.44 71 VAL A N 1
ATOM 538 C CA . VAL A 1 71 ? -2.063 -8.802 -2.380 1.00 92.44 71 VAL A CA 1
ATOM 539 C C . VAL A 1 71 ? -1.812 -8.067 -3.696 1.00 92.44 71 VAL A C 1
ATOM 541 O O . VAL A 1 71 ? -1.058 -8.558 -4.521 1.00 92.44 71 VAL A O 1
ATOM 544 N N . CYS A 1 72 ? -2.357 -6.858 -3.860 1.00 94.50 72 CYS A N 1
ATOM 545 C CA . CYS A 1 72 ? -2.155 -6.051 -5.066 1.00 94.50 72 CYS A CA 1
ATOM 546 C C . 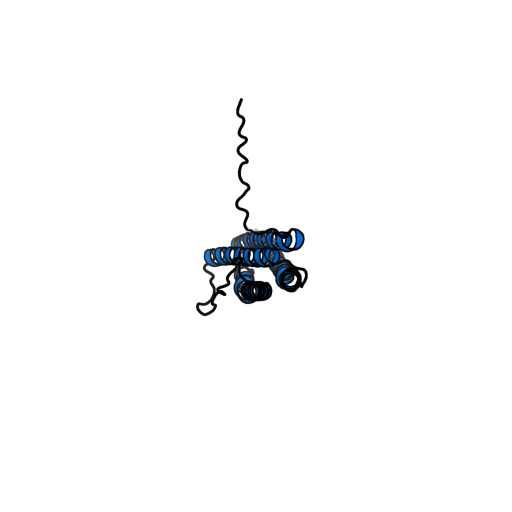CYS A 1 72 ? -0.662 -5.813 -5.365 1.00 94.50 72 CYS A C 1
ATOM 548 O O . CYS A 1 72 ? -0.199 -6.057 -6.478 1.00 94.50 72 CYS A O 1
ATOM 550 N N . PHE A 1 73 ? 0.121 -5.403 -4.363 1.00 95.19 73 PHE A N 1
ATOM 551 C CA . PHE A 1 73 ? 1.556 -5.186 -4.556 1.00 95.19 73 PHE A CA 1
ATOM 552 C C . PHE A 1 73 ? 2.350 -6.490 -4.698 1.00 95.19 73 PHE A C 1
ATOM 554 O O . PHE A 1 73 ? 3.285 -6.533 -5.494 1.00 95.19 73 PHE A O 1
ATOM 561 N N . GLU A 1 74 ? 1.994 -7.537 -3.949 1.00 92.94 74 GLU A N 1
ATOM 562 C CA . GLU A 1 74 ? 2.608 -8.870 -4.036 1.00 92.94 74 GLU A CA 1
ATOM 563 C C . GLU A 1 74 ? 2.426 -9.470 -5.442 1.00 92.94 74 GLU A C 1
ATOM 565 O O . GLU A 1 74 ? 3.399 -9.942 -6.028 1.00 92.94 74 GLU A O 1
ATOM 570 N N . ASP A 1 75 ? 1.225 -9.377 -6.020 1.00 92.56 75 ASP A N 1
ATOM 571 C CA . ASP A 1 75 ? 0.918 -9.866 -7.369 1.00 92.56 75 ASP A CA 1
ATOM 572 C C . ASP A 1 75 ? 1.744 -9.129 -8.433 1.00 92.56 75 ASP A C 1
ATOM 574 O O . ASP A 1 75 ? 2.351 -9.748 -9.314 1.00 92.56 75 ASP A O 1
ATOM 578 N N . SER A 1 76 ? 1.826 -7.800 -8.331 1.00 93.12 76 SER A N 1
ATOM 579 C CA . SER A 1 76 ? 2.620 -6.977 -9.248 1.00 93.12 76 SER A CA 1
ATOM 580 C C . SER A 1 76 ? 4.126 -7.227 -9.125 1.00 93.12 76 SER A C 1
ATOM 582 O O . SER A 1 76 ? 4.822 -7.262 -10.145 1.00 93.12 76 SER A O 1
ATOM 584 N N . LEU A 1 77 ? 4.637 -7.436 -7.907 1.00 92.81 77 LEU A N 1
ATOM 585 C CA . LEU A 1 77 ? 6.028 -7.831 -7.657 1.00 92.81 77 LEU A CA 1
ATOM 586 C C . LEU A 1 77 ? 6.329 -9.203 -8.269 1.00 92.81 77 LEU A C 1
ATOM 588 O O . LEU A 1 77 ? 7.287 -9.334 -9.034 1.00 92.81 77 LEU A O 1
ATOM 592 N N . ALA A 1 78 ? 5.472 -10.193 -8.009 1.00 90.06 78 ALA A N 1
ATOM 593 C CA . ALA A 1 78 ? 5.625 -11.549 -8.525 1.00 90.06 78 ALA A CA 1
ATOM 594 C C . ALA A 1 78 ? 5.622 -11.577 -10.061 1.00 90.06 78 ALA A C 1
ATOM 596 O O . ALA A 1 78 ? 6.457 -12.249 -10.669 1.00 90.06 78 ALA A O 1
ATOM 597 N N . ALA A 1 79 ? 4.755 -10.783 -10.700 1.00 88.75 79 ALA A N 1
ATOM 598 C CA . ALA A 1 79 ? 4.729 -10.625 -12.155 1.00 88.75 79 ALA A CA 1
ATOM 599 C C . ALA A 1 79 ? 6.043 -10.062 -12.736 1.00 88.75 79 ALA A C 1
ATOM 601 O O . ALA A 1 79 ? 6.344 -10.290 -13.906 1.00 88.75 79 ALA A O 1
ATOM 602 N N . HIS A 1 80 ? 6.841 -9.362 -11.923 1.00 85.31 80 HIS A N 1
ATOM 603 C CA . HIS A 1 80 ? 8.156 -8.827 -12.288 1.00 85.31 80 HIS A CA 1
ATOM 604 C C . HIS A 1 80 ? 9.321 -9.693 -11.787 1.00 85.31 80 HIS A C 1
ATOM 606 O O . HIS A 1 80 ? 10.475 -9.272 -11.863 1.00 85.31 80 HIS A O 1
ATOM 612 N N . GLY A 1 81 ? 9.042 -10.896 -11.273 1.00 84.38 81 GLY A N 1
ATOM 613 C CA . GLY A 1 81 ? 10.059 -11.787 -10.710 1.00 84.38 81 GLY A CA 1
ATOM 614 C C . GLY A 1 81 ? 10.699 -11.253 -9.426 1.00 84.38 81 GLY A C 1
ATOM 615 O O . GLY A 1 81 ? 11.754 -11.741 -9.025 1.00 84.38 81 GLY A O 1
ATOM 616 N N . ALA A 1 82 ? 10.081 -10.256 -8.792 1.00 82.81 82 ALA A N 1
ATOM 617 C CA . ALA A 1 82 ? 10.489 -9.734 -7.501 1.00 82.81 82 ALA A CA 1
ATOM 618 C C . ALA A 1 82 ? 9.654 -10.392 -6.398 1.00 82.81 82 ALA A C 1
ATOM 620 O O . ALA A 1 82 ? 8.453 -10.612 -6.539 1.00 82.81 82 ALA A O 1
ATOM 621 N N . GLY A 1 83 ? 10.293 -10.707 -5.280 1.00 77.38 83 GLY A N 1
ATOM 622 C CA . GLY A 1 83 ? 9.641 -11.291 -4.117 1.00 77.38 83 GLY A CA 1
ATOM 623 C C . GLY A 1 83 ? 10.370 -10.882 -2.851 1.00 77.38 83 GLY A C 1
ATOM 624 O O . GLY A 1 83 ? 11.525 -10.455 -2.905 1.00 77.38 83 GLY A O 1
ATOM 625 N N . LEU A 1 84 ? 9.685 -10.990 -1.715 1.00 73.56 84 LEU A N 1
ATOM 626 C CA . LEU A 1 84 ? 10.346 -10.838 -0.426 1.00 73.56 84 LEU A CA 1
ATOM 627 C C . LEU A 1 84 ? 11.402 -11.930 -0.241 1.00 73.56 84 LEU A C 1
ATOM 629 O O . LEU A 1 84 ? 11.232 -13.065 -0.690 1.00 73.56 84 LEU A O 1
ATOM 633 N N . GLU A 1 85 ? 12.476 -11.581 0.460 1.00 72.19 85 GLU A N 1
ATOM 634 C CA . GLU A 1 85 ? 13.439 -12.560 0.951 1.00 72.19 85 GLU A CA 1
ATOM 635 C C . GLU A 1 85 ? 12.744 -13.572 1.875 1.00 72.19 85 GLU A C 1
ATOM 637 O O . GLU A 1 85 ? 11.784 -13.240 2.575 1.00 72.19 85 GLU A O 1
ATOM 642 N N . TYR A 1 86 ? 13.249 -14.809 1.893 1.00 60.72 86 TYR A N 1
ATOM 643 C CA . TYR A 1 86 ? 12.650 -15.940 2.616 1.00 60.72 86 TYR A CA 1
ATOM 644 C C . TYR A 1 86 ? 12.453 -15.701 4.125 1.00 60.72 86 TYR A C 1
ATOM 646 O O . TYR A 1 86 ? 11.625 -16.371 4.737 1.00 60.72 86 TYR A O 1
ATOM 654 N N . ASP A 1 87 ? 13.166 -14.738 4.711 1.00 65.81 87 ASP A N 1
ATOM 655 C CA . ASP A 1 87 ? 13.141 -14.456 6.149 1.00 65.81 87 ASP A CA 1
ATOM 656 C C . ASP A 1 87 ? 12.044 -13.458 6.570 1.00 65.81 87 ASP A C 1
ATOM 658 O O . ASP A 1 87 ? 11.855 -13.200 7.761 1.00 65.81 87 ASP A O 1
ATOM 662 N N . VAL A 1 88 ? 11.300 -12.876 5.621 1.00 73.38 88 VAL A N 1
ATOM 663 C CA . VAL A 1 88 ? 10.272 -11.867 5.916 1.00 73.38 88 VAL A CA 1
ATOM 664 C C . VAL A 1 88 ? 8.891 -12.521 6.014 1.00 73.38 88 VAL A C 1
ATOM 666 O O . VAL A 1 88 ? 8.153 -12.632 5.037 1.00 73.38 88 VAL A O 1
ATOM 669 N N . GLU A 1 89 ? 8.519 -12.951 7.223 1.00 74.56 89 GLU A N 1
ATOM 670 C CA . GLU A 1 89 ? 7.241 -13.630 7.463 1.00 74.56 89 GLU A CA 1
ATOM 671 C C . GLU A 1 89 ? 6.058 -12.649 7.564 1.00 74.56 89 GLU A C 1
ATOM 673 O O . GLU A 1 89 ? 6.069 -11.673 8.324 1.00 74.56 89 GLU A O 1
ATOM 678 N N . ARG A 1 90 ? 4.987 -12.933 6.811 1.00 79.50 90 ARG A N 1
ATOM 679 C CA . ARG A 1 90 ? 3.737 -12.167 6.865 1.00 79.50 90 ARG A CA 1
ATOM 680 C C . ARG A 1 90 ? 3.040 -12.379 8.214 1.00 79.50 90 ARG A C 1
ATOM 682 O O . ARG A 1 90 ? 2.792 -13.522 8.592 1.00 79.50 90 ARG A O 1
ATOM 689 N N . PRO A 1 91 ? 2.603 -11.311 8.908 1.00 80.00 91 PRO A N 1
ATOM 690 C CA . PRO A 1 91 ? 1.859 -11.453 10.150 1.00 80.00 91 PRO A CA 1
ATOM 691 C C . PRO A 1 91 ? 0.575 -12.265 9.950 1.00 80.00 91 PRO A C 1
ATOM 693 O O . PRO A 1 91 ? -0.333 -11.843 9.224 1.00 80.00 91 PRO A O 1
ATOM 696 N N . ILE A 1 92 ? 0.471 -13.398 10.647 1.00 77.38 92 ILE A N 1
ATOM 697 C CA . ILE A 1 92 ? -0.774 -14.158 10.755 1.00 77.38 92 ILE A CA 1
ATOM 698 C C . ILE A 1 92 ? -1.683 -13.390 11.704 1.00 77.38 92 ILE A C 1
ATOM 700 O O . ILE A 1 92 ? -1.544 -13.438 12.925 1.00 77.38 92 ILE A O 1
ATOM 704 N N . VAL A 1 93 ? -2.599 -12.623 11.127 1.00 74.00 93 VAL A N 1
ATOM 705 C CA . VAL A 1 93 ? -3.577 -11.867 11.897 1.00 74.00 93 VAL A CA 1
ATOM 706 C C . VAL A 1 93 ? -4.966 -12.421 11.680 1.00 74.00 93 VAL A C 1
ATOM 708 O O . VAL A 1 93 ? -5.360 -12.729 10.558 1.00 74.00 93 VAL A O 1
ATOM 711 N N . 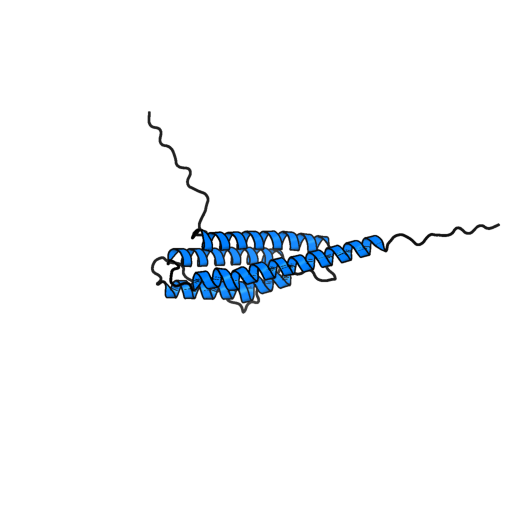ASP A 1 94 ? -5.718 -12.478 12.764 1.00 67.00 94 ASP A N 1
ATOM 712 C CA . ASP A 1 94 ? -7.127 -12.822 12.765 1.00 67.00 94 ASP A CA 1
ATOM 713 C C . ASP A 1 94 ? -7.990 -11.542 12.652 1.00 67.00 94 ASP A C 1
ATOM 715 O O . ASP A 1 94 ? -7.604 -10.458 13.100 1.00 67.00 94 ASP A O 1
ATOM 719 N N . SER A 1 95 ? -9.146 -11.647 12.003 1.00 60.81 95 SER A N 1
ATOM 720 C CA . SER A 1 95 ? -10.164 -10.595 11.901 1.00 60.81 95 SER A CA 1
ATOM 721 C C . SER A 1 95 ? -11.546 -11.034 12.409 1.00 60.81 95 SER A C 1
ATOM 723 O O . SER A 1 95 ? -12.513 -10.302 12.202 1.00 60.81 95 SER A O 1
ATOM 725 N N . HIS A 1 96 ? -11.652 -12.187 13.080 1.00 67.81 96 HIS A N 1
ATOM 726 C CA . HIS A 1 96 ? -12.909 -12.750 13.573 1.00 67.81 96 HIS A CA 1
ATOM 727 C C . HIS A 1 96 ? -13.688 -11.801 14.508 1.00 67.81 96 HIS A C 1
ATOM 729 O O . HIS A 1 96 ? -13.152 -10.907 15.179 1.00 67.81 96 HIS A O 1
ATOM 735 N N . GLU A 1 97 ? -15.005 -12.011 14.573 1.00 61.28 97 GLU A N 1
ATOM 736 C CA . GLU A 1 97 ? -15.940 -11.153 15.312 1.00 61.28 97 GLU A CA 1
ATOM 737 C C . GLU A 1 97 ? -15.672 -11.106 16.825 1.00 61.28 97 GLU A C 1
ATOM 739 O O . GLU A 1 97 ? -15.903 -10.081 17.483 1.00 61.28 97 GLU A O 1
ATOM 744 N N . VAL A 1 98 ? -15.107 -12.190 17.357 1.00 73.69 98 VAL A N 1
ATOM 745 C CA . VAL A 1 98 ? -14.877 -12.402 18.791 1.00 73.69 98 VAL A CA 1
ATOM 746 C C . VAL A 1 98 ? -13.726 -11.544 19.328 1.00 73.69 98 VAL A C 1
ATOM 748 O O . VAL A 1 98 ? -13.674 -11.252 20.522 1.00 73.69 98 VAL A O 1
ATOM 751 N N . LEU A 1 99 ? -12.826 -11.061 18.465 1.00 79.44 99 LEU A N 1
ATOM 752 C CA . LEU A 1 99 ? -11.658 -10.303 18.910 1.00 79.44 99 LEU A CA 1
ATOM 753 C C . LEU A 1 99 ? -12.038 -8.982 19.592 1.00 79.44 99 LEU A C 1
ATOM 755 O O . LEU A 1 99 ? -12.906 -8.229 19.135 1.00 79.44 99 LEU A O 1
ATOM 759 N N . GLY A 1 100 ? -11.334 -8.675 20.684 1.00 85.62 100 GLY A N 1
ATOM 760 C CA . GLY A 1 100 ? -11.404 -7.383 21.361 1.00 85.62 100 GLY A CA 1
ATOM 761 C C . GLY A 1 100 ? -10.853 -6.244 20.496 1.00 85.62 100 GLY A C 1
ATOM 762 O O . GLY A 1 100 ? -10.056 -6.455 19.581 1.00 85.62 100 GLY A O 1
ATOM 763 N N . ARG A 1 101 ? -11.260 -5.004 20.795 1.00 87.81 101 ARG A N 1
ATOM 764 C CA . ARG A 1 101 ? -10.856 -3.817 20.019 1.00 87.81 101 ARG A CA 1
ATOM 765 C C . ARG A 1 101 ? -9.338 -3.616 20.004 1.00 87.81 101 ARG A C 1
ATOM 767 O O . ARG A 1 101 ? -8.783 -3.292 18.960 1.00 87.81 101 ARG A O 1
ATOM 774 N N . ASP A 1 102 ? -8.669 -3.839 21.130 1.00 89.31 102 ASP A N 1
ATOM 775 C CA . ASP A 1 102 ? -7.218 -3.646 21.226 1.00 89.31 102 ASP A CA 1
ATOM 776 C C . ASP A 1 102 ? -6.441 -4.715 20.456 1.00 89.31 102 ASP A C 1
ATOM 778 O O . ASP A 1 102 ? -5.452 -4.393 19.798 1.00 89.31 102 ASP A O 1
ATOM 782 N N . GLN A 1 103 ? -6.946 -5.953 20.425 1.00 90.50 103 GLN A N 1
ATOM 783 C CA . GLN A 1 103 ? -6.377 -7.006 19.585 1.00 90.50 103 GLN A CA 1
ATOM 784 C C . GLN A 1 103 ? -6.535 -6.671 18.098 1.00 90.50 103 GLN A C 1
ATOM 786 O O . GLN A 1 103 ? -5.568 -6.763 17.347 1.00 90.50 103 GLN A O 1
ATOM 791 N N . LEU A 1 104 ? -7.716 -6.202 17.677 1.00 91.56 104 LEU A N 1
ATOM 792 C CA . LEU A 1 104 ? -7.942 -5.750 16.300 1.00 91.56 104 LEU A CA 1
ATOM 793 C C . LEU A 1 104 ? -6.997 -4.597 15.920 1.00 91.56 104 LEU A C 1
ATOM 795 O O . LEU A 1 104 ? -6.413 -4.609 14.839 1.00 91.56 104 LEU A O 1
ATOM 799 N N . ARG A 1 105 ? -6.776 -3.624 16.816 1.0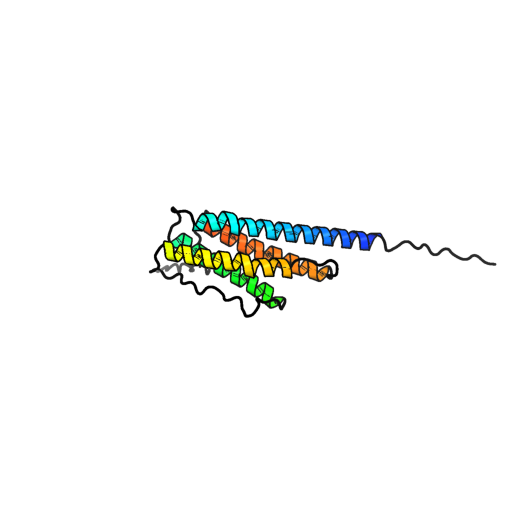0 93.06 105 ARG A N 1
ATOM 800 C CA . ARG A 1 105 ? -5.806 -2.538 16.581 1.00 93.06 105 ARG A CA 1
ATOM 801 C C . ARG A 1 105 ? -4.375 -3.048 16.475 1.00 93.06 105 ARG A C 1
ATOM 803 O O . ARG A 1 105 ? -3.627 -2.561 15.630 1.00 93.06 105 ARG A O 1
ATOM 810 N N . SER A 1 106 ? -3.995 -4.002 17.324 1.00 92.44 106 SER A N 1
ATOM 811 C CA . SER A 1 106 ? -2.679 -4.640 17.273 1.00 92.44 106 SER A CA 1
ATOM 812 C C . SER A 1 106 ? -2.470 -5.336 15.926 1.00 92.44 106 SER A C 1
ATOM 814 O O . SER A 1 106 ? -1.493 -5.059 15.235 1.00 92.44 106 SER A O 1
ATOM 816 N N . ASN A 1 107 ? -3.454 -6.125 15.488 1.00 92.44 107 ASN A N 1
ATOM 817 C CA . ASN A 1 107 ? -3.440 -6.825 14.205 1.00 92.44 107 ASN A CA 1
ATOM 818 C C . ASN A 1 107 ? -3.334 -5.851 13.020 1.00 92.44 107 ASN A C 1
ATOM 820 O O . ASN A 1 107 ? -2.466 -6.009 12.161 1.00 92.44 107 ASN A O 1
ATOM 824 N N . ALA A 1 108 ? -4.161 -4.800 13.004 1.00 93.69 108 ALA A N 1
ATOM 825 C CA . ALA A 1 108 ? -4.120 -3.765 11.973 1.00 93.69 108 ALA A CA 1
ATOM 826 C C . ALA A 1 108 ? -2.760 -3.049 11.930 1.00 93.69 108 ALA A C 1
ATOM 828 O O . ALA A 1 108 ? -2.221 -2.799 10.855 1.00 93.69 108 ALA A O 1
ATOM 829 N N . LYS A 1 109 ? -2.171 -2.752 13.095 1.00 95.00 109 LYS A N 1
ATOM 830 C CA . LYS A 1 109 ? -0.848 -2.125 13.199 1.00 95.00 109 LYS A CA 1
ATOM 831 C C . LYS A 1 109 ? 0.259 -3.037 12.670 1.00 95.00 109 LYS A C 1
ATOM 833 O O . LYS A 1 109 ? 1.124 -2.550 11.946 1.00 95.00 109 LYS A O 1
ATOM 838 N N . SER A 1 110 ? 0.243 -4.321 13.024 1.00 94.00 110 SER A N 1
ATOM 839 C CA . SER A 1 110 ? 1.229 -5.294 12.543 1.00 94.00 110 SER A CA 1
ATOM 840 C C . SER A 1 110 ? 1.175 -5.428 11.024 1.00 94.00 110 SER A C 1
ATOM 842 O O . SER A 1 110 ? 2.208 -5.305 10.371 1.00 94.00 110 SER A O 1
ATOM 844 N N . LEU A 1 111 ? -0.024 -5.566 10.450 1.00 94.81 111 LEU A N 1
ATOM 845 C CA . LEU A 1 111 ? -0.196 -5.598 8.998 1.00 94.81 111 LEU A CA 1
ATOM 846 C C . LEU A 1 111 ? 0.236 -4.2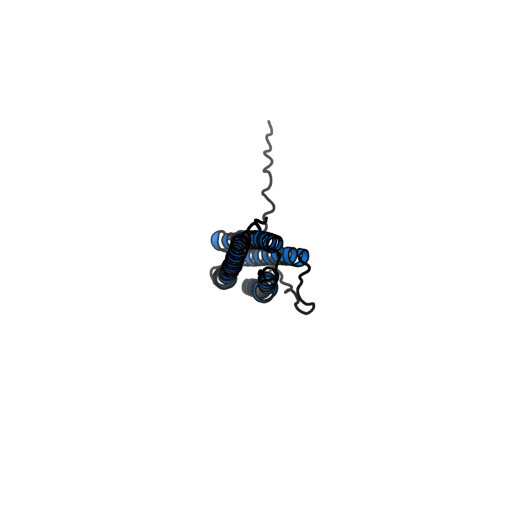98 8.317 1.00 94.81 111 LEU A C 1
ATOM 848 O O . LEU A 1 111 ? 0.921 -4.348 7.302 1.00 94.81 111 LEU A O 1
ATOM 852 N N . LEU A 1 112 ? -0.148 -3.137 8.856 1.00 96.31 112 LEU A N 1
ATOM 853 C CA . LEU A 1 112 ? 0.223 -1.846 8.275 1.00 96.31 112 LEU A CA 1
ATOM 854 C C . LEU A 1 112 ? 1.742 -1.649 8.272 1.00 96.31 112 LEU A C 1
ATOM 856 O O . LEU A 1 112 ? 2.303 -1.142 7.304 1.00 96.31 112 LEU A O 1
ATOM 860 N N . ASN A 1 113 ? 2.410 -2.050 9.355 1.00 95.38 113 ASN A N 1
ATOM 861 C CA . ASN A 1 113 ? 3.864 -2.009 9.430 1.00 95.38 113 ASN A CA 1
ATOM 862 C C . ASN A 1 113 ? 4.501 -2.957 8.414 1.00 95.38 113 ASN A C 1
ATOM 864 O O . ASN A 1 113 ? 5.455 -2.552 7.760 1.00 95.38 113 ASN A O 1
ATOM 868 N N . PHE A 1 114 ? 3.959 -4.166 8.256 1.00 94.88 114 PHE A N 1
ATOM 869 C CA . PHE A 1 114 ? 4.459 -5.125 7.276 1.00 94.88 114 PHE A CA 1
ATOM 870 C C . PHE A 1 114 ? 4.309 -4.613 5.840 1.00 94.88 114 PHE A C 1
ATOM 872 O O . PHE A 1 114 ? 5.280 -4.582 5.087 1.00 94.88 114 PHE A O 1
ATOM 879 N N . LEU A 1 115 ? 3.116 -4.118 5.493 1.00 95.31 115 LEU A N 1
ATOM 880 C CA . LEU A 1 115 ? 2.848 -3.489 4.201 1.00 95.31 115 LEU A CA 1
ATOM 881 C C . LEU A 1 115 ? 3.848 -2.373 3.922 1.00 95.31 115 LEU A C 1
ATOM 883 O O . LEU A 1 115 ? 4.444 -2.342 2.858 1.00 95.31 115 LEU A O 1
ATOM 887 N N . LYS A 1 116 ? 4.042 -1.460 4.870 1.00 93.81 116 LYS A N 1
ATOM 888 C CA . LYS A 1 116 ? 4.874 -0.282 4.643 1.00 93.81 116 LYS A CA 1
ATOM 889 C C . LYS A 1 116 ? 6.368 -0.603 4.569 1.00 93.81 116 LYS A C 1
ATOM 891 O O . LYS A 1 116 ? 7.029 -0.118 3.663 1.00 93.81 116 LYS A O 1
ATOM 896 N N . ASN A 1 117 ? 6.882 -1.344 5.548 1.00 92.50 117 ASN A N 1
ATOM 897 C CA . ASN A 1 117 ? 8.324 -1.509 5.758 1.00 92.50 117 ASN A CA 1
ATOM 898 C C . ASN A 1 117 ? 8.935 -2.635 4.918 1.00 92.50 117 ASN A C 1
ATOM 900 O O . ASN A 1 117 ? 10.148 -2.788 4.907 1.00 92.50 117 ASN A O 1
ATOM 904 N N . HIS A 1 118 ? 8.109 -3.482 4.303 1.00 92.06 118 HIS A N 1
ATOM 905 C CA . HIS A 1 118 ? 8.602 -4.613 3.524 1.00 92.06 118 HIS A CA 1
ATOM 906 C C . HIS A 1 118 ? 8.032 -4.570 2.115 1.00 92.06 118 HIS A C 1
ATOM 908 O O . HIS A 1 118 ? 8.766 -4.334 1.162 1.00 92.06 118 HIS A O 1
ATOM 914 N N . ILE A 1 119 ? 6.714 -4.723 1.978 1.00 94.50 119 ILE A N 1
ATOM 915 C CA . ILE A 1 119 ? 6.093 -4.866 0.658 1.00 94.50 119 ILE A CA 1
ATOM 916 C C . ILE A 1 119 ? 6.167 -3.574 -0.151 1.00 94.50 119 ILE A C 1
ATOM 918 O O . ILE A 1 119 ? 6.638 -3.584 -1.281 1.00 94.50 119 ILE A O 1
ATOM 922 N N . PHE A 1 120 ? 5.732 -2.453 0.415 1.00 95.19 120 PHE A N 1
ATOM 923 C CA . PHE A 1 120 ? 5.669 -1.187 -0.305 1.00 95.19 120 PHE A CA 1
ATOM 924 C C . PHE A 1 120 ? 7.059 -0.597 -0.571 1.00 95.19 120 PHE A C 1
ATOM 926 O O . PHE A 1 120 ? 7.276 0.004 -1.618 1.00 95.19 120 PHE A O 1
ATOM 933 N N . GLU A 1 121 ? 8.014 -0.804 0.335 1.00 93.19 121 GLU A N 1
ATOM 934 C CA . GLU A 1 121 ? 9.409 -0.398 0.136 1.00 93.19 121 GLU A CA 1
ATOM 935 C C . GLU A 1 121 ? 10.090 -1.219 -0.975 1.00 93.19 121 GLU A C 1
ATOM 937 O O . GLU A 1 121 ? 10.726 -0.657 -1.874 1.00 93.19 121 GLU A O 1
ATOM 942 N N . LEU A 1 122 ? 9.878 -2.541 -0.991 1.00 93.69 122 LEU A N 1
ATOM 943 C CA . LEU A 1 122 ? 10.331 -3.404 -2.084 1.00 93.69 122 LEU A CA 1
ATOM 944 C C . LEU A 1 122 ? 9.648 -3.041 -3.410 1.00 93.69 122 LEU A C 1
ATOM 946 O O . LEU A 1 122 ? 10.299 -2.975 -4.452 1.00 93.69 122 LEU A O 1
ATOM 950 N N . TYR A 1 123 ? 8.347 -2.760 -3.376 1.00 94.75 123 TYR A N 1
ATOM 951 C CA . TYR A 1 123 ? 7.583 -2.309 -4.53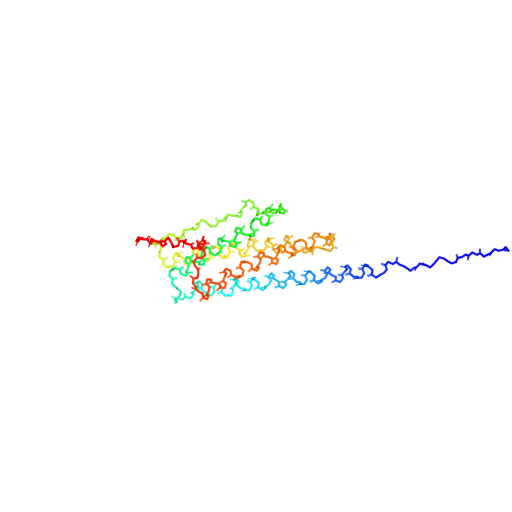4 1.00 94.75 123 TYR A CA 1
ATOM 952 C C . TYR A 1 123 ? 8.152 -1.007 -5.104 1.00 94.75 123 TYR A C 1
ATOM 954 O O . TYR A 1 123 ? 8.505 -0.942 -6.279 1.00 94.75 123 TYR A O 1
ATOM 962 N N . ALA A 1 124 ? 8.316 0.020 -4.269 1.00 93.50 124 ALA A N 1
ATOM 963 C CA . ALA A 1 124 ? 8.848 1.309 -4.696 1.00 93.50 124 ALA A CA 1
ATOM 964 C C . ALA A 1 124 ? 10.250 1.180 -5.310 1.00 93.50 124 ALA A C 1
ATOM 966 O O . ALA A 1 124 ? 10.519 1.794 -6.340 1.00 93.50 124 ALA A O 1
ATOM 967 N N . SER A 1 125 ? 11.123 0.351 -4.729 1.00 91.81 125 SER A N 1
ATOM 968 C CA . SER A 1 125 ? 12.478 0.143 -5.256 1.00 91.81 125 SER A CA 1
ATOM 969 C C . SER A 1 125 ? 12.500 -0.663 -6.563 1.00 91.81 125 SER A C 1
ATOM 971 O O . SER A 1 125 ? 13.202 -0.277 -7.493 1.00 91.81 125 SER A O 1
ATOM 973 N N . THR A 1 126 ? 11.686 -1.716 -6.686 1.00 91.25 126 THR A N 1
ATOM 974 C CA . THR A 1 126 ? 11.605 -2.579 -7.888 1.00 91.25 126 THR A CA 1
ATOM 975 C C . THR A 1 126 ? 11.070 -1.836 -9.118 1.00 91.25 126 THR A C 1
ATOM 977 O O . THR A 1 126 ? 11.500 -2.060 -10.260 1.00 91.25 126 THR A O 1
ATOM 980 N N . PHE A 1 127 ? 10.097 -0.956 -8.890 1.00 90.62 127 PHE A N 1
ATOM 981 C CA . PHE A 1 127 ? 9.414 -0.208 -9.943 1.00 90.62 127 PHE A CA 1
ATOM 982 C C . PHE A 1 127 ? 10.047 1.158 -10.230 1.00 90.62 127 PHE A C 1
ATOM 984 O O . PHE A 1 127 ? 9.669 1.797 -11.213 1.00 90.62 127 PHE A O 1
ATOM 991 N N . SER A 1 128 ? 11.026 1.589 -9.428 1.00 87.81 128 SER A N 1
ATOM 992 C CA . SER A 1 128 ? 11.773 2.820 -9.682 1.00 87.81 128 SER A CA 1
ATOM 993 C C . SER A 1 128 ? 12.593 2.701 -10.976 1.00 87.81 128 SER A C 1
ATOM 995 O O . SER A 1 128 ? 13.340 1.731 -11.134 1.00 87.81 128 SER A O 1
ATOM 997 N N . PRO A 1 129 ? 12.482 3.652 -11.921 1.00 85.50 129 PRO A N 1
ATOM 998 C CA . PRO A 1 129 ? 13.259 3.607 -13.156 1.00 85.50 129 PRO A CA 1
ATOM 999 C C . PRO A 1 129 ? 14.757 3.851 -12.906 1.00 85.50 129 PRO A C 1
ATOM 1001 O O . PRO A 1 129 ? 15.144 4.882 -12.340 1.00 85.50 129 PRO A O 1
ATOM 1004 N N . ASP A 1 130 ? 15.614 2.948 -13.386 1.00 84.56 130 ASP A N 1
ATOM 1005 C CA . ASP A 1 130 ? 17.060 3.183 -13.441 1.00 84.56 130 ASP A CA 1
ATOM 1006 C C . ASP A 1 130 ? 17.457 3.959 -14.713 1.00 84.56 130 ASP A C 1
ATOM 1008 O O . ASP A 1 130 ? 16.681 4.082 -15.662 1.00 84.56 130 ASP A O 1
ATOM 1012 N N . ASP A 1 131 ? 18.667 4.528 -14.722 1.00 82.31 131 ASP A N 1
ATOM 1013 C CA . ASP A 1 131 ? 19.153 5.353 -15.843 1.00 82.31 131 ASP A CA 1
ATOM 1014 C C . ASP A 1 131 ? 19.463 4.533 -17.108 1.00 82.31 131 ASP A C 1
ATOM 1016 O O . ASP A 1 131 ? 19.698 5.093 -18.178 1.00 82.31 131 ASP A O 1
ATOM 1020 N N . THR A 1 132 ? 19.469 3.205 -16.992 1.00 82.69 132 THR A N 1
ATOM 1021 C CA . THR A 1 132 ? 19.802 2.259 -18.064 1.00 82.69 132 THR A CA 1
ATOM 1022 C C . THR A 1 132 ? 18.579 1.553 -18.651 1.00 82.69 132 THR A C 1
ATOM 1024 O O . THR A 1 132 ? 18.705 0.804 -19.620 1.00 82.69 132 THR A O 1
ATOM 1027 N N . SER A 1 133 ? 17.399 1.784 -18.079 1.00 84.19 133 SER A N 1
ATOM 1028 C CA . SER A 1 133 ? 16.167 1.078 -18.403 1.00 84.19 133 SER A CA 1
ATOM 1029 C C . SER A 1 133 ? 15.659 1.472 -19.783 1.00 84.19 133 SER A C 1
ATOM 1031 O O . SER A 1 133 ? 15.670 2.643 -20.170 1.00 84.19 133 SER A O 1
ATOM 1033 N N . LEU A 1 134 ? 15.131 0.498 -20.525 1.00 89.50 134 LEU A N 1
ATOM 1034 C CA . LEU A 1 134 ? 14.440 0.780 -21.778 1.00 89.50 134 LEU A CA 1
ATOM 1035 C C . LEU A 1 134 ? 13.176 1.598 -21.485 1.00 89.50 134 LEU A C 1
ATOM 1037 O O . LEU A 1 134 ? 12.354 1.213 -20.656 1.00 89.50 134 LEU A O 1
ATOM 1041 N N . MET A 1 135 ? 12.975 2.707 -22.203 1.00 90.19 135 MET A N 1
ATOM 1042 C CA . MET A 1 135 ? 11.832 3.607 -21.972 1.00 90.19 135 MET A CA 1
ATOM 1043 C C . MET A 1 135 ? 10.468 2.909 -22.037 1.00 90.19 135 MET A C 1
ATOM 1045 O O . MET A 1 135 ? 9.535 3.307 -21.344 1.00 90.19 135 MET A O 1
ATOM 1049 N N . GLN A 1 136 ? 10.332 1.865 -22.857 1.00 90.31 136 GLN A N 1
ATOM 1050 C CA . GLN A 1 136 ? 9.106 1.069 -22.920 1.00 90.31 136 GLN A CA 1
ATOM 1051 C C . GLN A 1 136 ? 8.831 0.328 -21.602 1.00 90.31 136 GLN A C 1
ATOM 1053 O O . GLN A 1 136 ? 7.687 0.308 -21.141 1.00 90.31 136 GLN A O 1
ATOM 1058 N N . ASP A 1 137 ? 9.868 -0.220 -20.973 1.00 89.81 137 ASP A N 1
ATOM 1059 C CA . ASP A 1 137 ? 9.763 -0.905 -19.684 1.00 89.81 137 ASP A CA 1
ATOM 1060 C C . ASP A 1 137 ? 9.456 0.101 -18.578 1.00 89.81 137 ASP A C 1
ATOM 1062 O O . ASP A 1 137 ? 8.559 -0.129 -17.770 1.00 89.81 137 ASP A O 1
ATOM 1066 N N . VAL A 1 138 ? 10.118 1.265 -18.602 1.00 91.50 138 VAL A N 1
ATOM 1067 C CA . VAL A 1 138 ? 9.840 2.375 -17.678 1.00 91.50 138 VAL A CA 1
ATOM 1068 C C . VAL A 1 138 ? 8.371 2.787 -17.751 1.00 91.50 138 VAL A C 1
ATOM 1070 O O . VAL A 1 138 ? 7.697 2.857 -16.727 1.00 91.50 138 VAL A O 1
ATOM 1073 N N . ARG A 1 139 ? 7.833 3.014 -18.955 1.00 92.94 139 ARG A N 1
ATOM 1074 C CA . ARG A 1 139 ? 6.416 3.371 -19.137 1.00 92.94 139 ARG A CA 1
ATOM 1075 C C . ARG A 1 139 ? 5.476 2.277 -18.635 1.00 92.94 139 ARG A C 1
ATOM 1077 O O . ARG A 1 139 ? 4.472 2.591 -17.999 1.00 92.94 139 ARG A O 1
ATOM 1084 N N . SER A 1 140 ? 5.802 1.013 -18.898 1.00 92.12 140 SER A N 1
ATOM 1085 C CA . SER A 1 140 ? 4.988 -0.133 -18.473 1.00 92.12 140 SER A CA 1
ATOM 1086 C C . SER A 1 140 ? 4.953 -0.252 -16.946 1.00 92.12 140 SER A C 1
ATOM 1088 O O . SER A 1 140 ? 3.870 -0.296 -16.359 1.00 92.12 140 SER A O 1
ATOM 1090 N N . LYS A 1 141 ? 6.122 -0.180 -16.297 1.00 92.38 141 LYS A N 1
ATOM 1091 C CA . LYS A 1 141 ? 6.262 -0.135 -14.834 1.00 92.38 141 LYS A CA 1
ATOM 1092 C C . LYS A 1 141 ? 5.510 1.047 -14.228 1.00 92.38 141 LYS A C 1
ATOM 1094 O O . LYS A 1 141 ? 4.766 0.869 -13.270 1.00 92.38 141 LYS A O 1
ATOM 1099 N N . MET A 1 142 ? 5.630 2.236 -14.819 1.00 93.94 142 MET A N 1
ATOM 1100 C CA . MET A 1 142 ? 4.930 3.431 -14.341 1.00 93.94 142 MET A CA 1
ATOM 1101 C C . MET A 1 142 ? 3.413 3.341 -14.481 1.00 93.94 142 MET A C 1
ATOM 1103 O O . MET A 1 142 ? 2.686 3.811 -13.605 1.00 93.94 142 MET A O 1
ATOM 1107 N N . SER A 1 143 ? 2.917 2.733 -15.560 1.00 93.62 143 SER A N 1
ATOM 1108 C CA . SER A 1 143 ? 1.486 2.488 -15.730 1.00 93.62 143 SER A CA 1
ATOM 1109 C C . SER A 1 143 ? 0.951 1.549 -14.650 1.00 93.62 143 SER A C 1
ATOM 1111 O O . SER A 1 143 ? -0.125 1.805 -14.107 1.00 93.62 143 SER A O 1
ATOM 1113 N N . LEU A 1 144 ? 1.699 0.490 -14.322 1.00 93.69 144 LEU A N 1
ATOM 1114 C CA . LEU A 1 144 ? 1.320 -0.450 -13.270 1.00 93.69 144 LEU A CA 1
ATOM 1115 C C . LEU A 1 144 ? 1.373 0.210 -11.887 1.00 93.69 144 LEU A C 1
ATOM 1117 O O . LEU A 1 144 ? 0.377 0.196 -11.172 1.00 93.69 144 LEU A O 1
ATOM 1121 N N . MET A 1 145 ? 2.468 0.910 -11.576 1.00 94.94 145 MET A N 1
ATOM 1122 C CA . MET A 1 145 ? 2.621 1.664 -10.329 1.00 94.94 145 MET A CA 1
ATOM 1123 C C . MET A 1 145 ? 1.478 2.646 -10.099 1.00 94.94 145 MET A C 1
ATOM 1125 O O . MET A 1 145 ? 0.908 2.695 -9.009 1.00 94.94 145 MET A O 1
ATOM 1129 N N . ARG A 1 146 ? 1.103 3.413 -11.128 1.00 95.38 146 ARG A N 1
ATOM 1130 C CA . ARG A 1 146 ? -0.025 4.340 -11.031 1.00 95.38 146 ARG A CA 1
ATOM 1131 C C . ARG A 1 146 ? -1.326 3.599 -10.726 1.00 95.38 146 ARG A C 1
ATOM 1133 O O . ARG A 1 146 ? -2.060 4.038 -9.847 1.00 95.38 146 ARG A O 1
ATOM 1140 N N . LYS A 1 147 ? -1.609 2.503 -11.435 1.00 95.88 147 LYS A N 1
ATOM 1141 C CA . LYS A 1 147 ? -2.826 1.707 -11.237 1.00 95.88 147 LYS A CA 1
ATOM 1142 C C . LYS A 1 147 ? -2.912 1.185 -9.800 1.00 95.88 147 LYS A C 1
ATOM 1144 O O . LYS A 1 147 ? -3.887 1.487 -9.115 1.00 95.88 147 LYS A O 1
ATOM 1149 N N . ASP A 1 148 ? -1.889 0.471 -9.344 1.00 96.62 148 ASP A N 1
ATOM 1150 C CA . ASP A 1 148 ? -1.901 -0.219 -8.051 1.00 96.62 148 ASP A CA 1
ATOM 1151 C C . ASP A 1 148 ? -1.984 0.780 -6.890 1.00 96.62 148 ASP A C 1
ATOM 1153 O O . ASP A 1 148 ? -2.788 0.615 -5.969 1.00 96.62 148 ASP A O 1
ATOM 1157 N N . ILE A 1 149 ? -1.203 1.868 -6.954 1.00 96.81 149 ILE A N 1
ATOM 1158 C CA . ILE A 1 149 ? -1.226 2.924 -5.936 1.00 96.81 149 ILE A CA 1
ATOM 1159 C C . ILE A 1 149 ? -2.584 3.628 -5.904 1.00 96.81 149 ILE A C 1
ATOM 1161 O O . ILE A 1 149 ? -3.100 3.897 -4.818 1.00 96.81 149 ILE A O 1
ATOM 1165 N N . MET A 1 150 ? -3.185 3.927 -7.060 1.00 95.94 150 MET A N 1
ATOM 1166 C CA . MET A 1 150 ? -4.506 4.557 -7.103 1.00 95.94 150 MET A CA 1
ATOM 1167 C C . MET A 1 150 ? -5.585 3.637 -6.532 1.00 95.94 150 MET A C 1
ATOM 1169 O O . MET A 1 150 ? -6.386 4.086 -5.714 1.00 95.94 150 MET A O 1
ATOM 1173 N N . GLU A 1 151 ? -5.588 2.359 -6.907 1.00 95.12 151 GLU A N 1
ATOM 1174 C CA . GLU A 1 151 ? -6.542 1.373 -6.396 1.00 95.12 151 GLU A CA 1
ATOM 1175 C C . GLU A 1 151 ? -6.428 1.226 -4.873 1.00 95.12 151 GLU A C 1
ATOM 1177 O O . GLU A 1 151 ? -7.416 1.371 -4.147 1.00 95.12 151 GLU A O 1
ATOM 1182 N N . CYS A 1 152 ? -5.206 1.049 -4.367 1.00 96.69 152 CYS A N 1
ATOM 1183 C CA . CYS A 1 152 ? -4.948 0.960 -2.934 1.00 96.69 152 CYS A CA 1
ATOM 1184 C C . CYS A 1 152 ? -5.300 2.262 -2.199 1.00 96.69 152 CYS A C 1
ATOM 1186 O O . CYS A 1 152 ? -5.871 2.225 -1.109 1.00 96.69 152 CYS A O 1
ATOM 1188 N N . SER A 1 153 ? -4.997 3.423 -2.785 1.00 96.19 153 SER A N 1
ATOM 1189 C CA . SER A 1 153 ? -5.354 4.726 -2.215 1.00 96.19 153 SER A CA 1
ATOM 1190 C C . SER A 1 153 ? -6.865 4.878 -2.072 1.00 96.19 153 SER A C 1
ATOM 1192 O O . SER A 1 153 ? -7.328 5.309 -1.017 1.00 96.19 153 SER A O 1
ATOM 1194 N N . LEU A 1 154 ? -7.632 4.497 -3.096 1.00 94.75 154 LEU A N 1
ATOM 1195 C CA . LEU A 1 154 ? -9.093 4.560 -3.066 1.00 94.75 154 LEU A CA 1
ATOM 1196 C C . LEU A 1 154 ? -9.677 3.645 -1.987 1.00 94.75 154 LEU A C 1
ATOM 1198 O O . LEU A 1 154 ? -10.600 4.047 -1.283 1.00 94.75 154 LEU A O 1
ATOM 1202 N N . LEU A 1 155 ? -9.129 2.439 -1.807 1.00 94.06 155 LEU A N 1
ATOM 1203 C CA . LEU A 1 155 ? -9.554 1.550 -0.722 1.00 94.06 155 LEU A CA 1
ATOM 1204 C C . LEU A 1 155 ? -9.332 2.194 0.651 1.00 94.06 155 LEU A C 1
ATOM 1206 O O . LEU A 1 155 ? -10.239 2.180 1.485 1.00 94.06 155 LEU A O 1
ATOM 1210 N N . VAL A 1 156 ? -8.162 2.802 0.866 1.00 94.81 156 VAL A N 1
ATOM 1211 C CA . VAL A 1 156 ? -7.848 3.492 2.124 1.00 94.81 156 VAL A CA 1
ATOM 1212 C C . VAL A 1 156 ? -8.805 4.659 2.366 1.00 94.81 156 VAL A C 1
ATOM 1214 O O . VAL A 1 156 ? -9.337 4.790 3.469 1.00 94.81 156 VAL A O 1
ATOM 1217 N N . ASP A 1 157 ? -9.072 5.469 1.343 1.00 94.62 157 ASP A N 1
ATOM 1218 C CA . ASP A 1 157 ? -9.991 6.604 1.444 1.00 94.62 157 ASP A CA 1
ATOM 1219 C C . ASP A 1 157 ? -11.407 6.151 1.810 1.00 94.62 157 ASP A C 1
ATOM 1221 O O . ASP A 1 157 ? -12.011 6.693 2.737 1.00 94.62 157 ASP A O 1
ATOM 1225 N N . ARG A 1 158 ? -11.915 5.099 1.160 1.00 92.25 158 ARG A N 1
ATOM 1226 C CA . ARG A 1 158 ? -13.244 4.546 1.454 1.00 92.25 158 ARG A CA 1
ATOM 1227 C C . ARG A 1 158 ? -13.340 3.971 2.865 1.00 92.25 158 ARG A C 1
ATOM 1229 O O . ARG A 1 158 ? -14.345 4.176 3.539 1.00 92.25 158 ARG A O 1
ATOM 1236 N N . VAL A 1 159 ? -12.303 3.303 3.368 1.00 92.44 159 VAL A N 1
ATOM 1237 C CA . VAL A 1 159 ? -12.295 2.842 4.769 1.00 92.44 159 VAL A CA 1
ATOM 1238 C C . VAL A 1 159 ? -12.348 4.021 5.737 1.00 92.44 159 VAL A C 1
ATOM 1240 O O . VAL A 1 159 ? -13.128 4.001 6.688 1.00 92.44 159 VAL A O 1
ATOM 1243 N N . ILE A 1 160 ? -11.525 5.046 5.506 1.00 92.00 160 ILE A N 1
ATOM 1244 C CA . ILE A 1 160 ? -11.396 6.183 6.423 1.00 92.00 160 ILE A CA 1
ATOM 1245 C C . ILE A 1 160 ? -12.661 7.049 6.422 1.00 92.00 160 ILE A C 1
ATOM 1247 O O . ILE A 1 160 ? -13.082 7.501 7.488 1.00 92.00 160 ILE A O 1
ATOM 1251 N N . MET A 1 161 ? -13.248 7.298 5.249 1.00 90.38 161 MET A N 1
ATOM 1252 C CA . MET A 1 161 ? -14.382 8.214 5.087 1.00 90.38 161 MET A CA 1
ATOM 1253 C C . MET A 1 161 ? -15.738 7.524 5.241 1.00 90.38 161 MET A C 1
ATOM 1255 O O . MET A 1 161 ? -16.645 8.099 5.838 1.00 90.38 161 MET A O 1
ATOM 1259 N N . GLU A 1 162 ? -15.882 6.304 4.722 1.00 86.50 162 GLU A N 1
ATOM 1260 C CA . GLU A 1 162 ? -17.176 5.615 4.602 1.00 86.50 162 GLU A CA 1
ATOM 1261 C C . GLU A 1 162 ? -17.300 4.433 5.573 1.00 86.50 162 GLU A C 1
ATOM 1263 O O . GLU A 1 162 ? -18.386 3.890 5.748 1.00 86.50 162 GLU A O 1
ATOM 1268 N N . GLY A 1 163 ? -16.199 3.996 6.199 1.00 79.56 163 GLY A N 1
ATOM 1269 C CA . GLY A 1 163 ? -16.178 2.730 6.937 1.00 79.56 163 GLY A CA 1
ATOM 1270 C C . GLY A 1 163 ? -16.396 1.514 6.031 1.00 79.56 163 GLY A C 1
ATOM 1271 O O . GLY A 1 163 ? -16.840 0.475 6.511 1.00 79.56 163 GLY A O 1
ATOM 1272 N N . TYR A 1 164 ? -16.113 1.654 4.732 1.00 79.25 164 TYR A N 1
ATOM 1273 C CA . TYR A 1 164 ? -16.308 0.619 3.722 1.00 79.25 164 TYR A CA 1
ATOM 1274 C C . TYR A 1 164 ? -15.586 -0.675 4.097 1.00 79.25 164 TYR A C 1
ATOM 1276 O O . TYR A 1 164 ? -14.378 -0.665 4.312 1.00 79.25 164 TYR A O 1
ATOM 1284 N N . ASP A 1 165 ? -16.305 -1.799 4.115 1.00 74.06 165 ASP A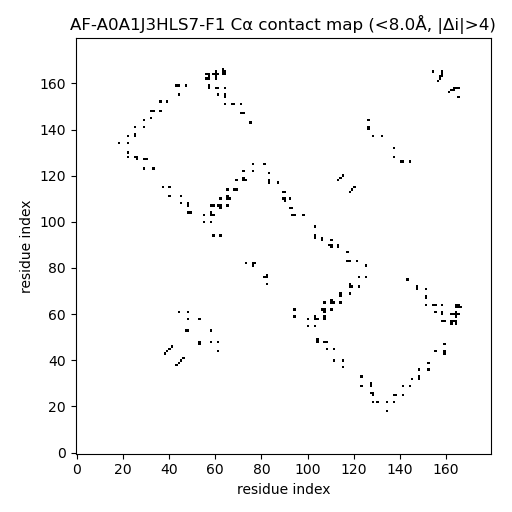 N 1
ATOM 1285 C CA . ASP A 1 165 ? -15.778 -3.035 4.700 1.00 74.06 165 ASP A CA 1
ATOM 1286 C C . ASP A 1 165 ? -14.772 -3.790 3.819 1.00 74.06 165 ASP A C 1
ATOM 1288 O O . ASP A 1 165 ? -14.295 -4.862 4.174 1.00 74.06 165 ASP A O 1
ATOM 1292 N N . CYS A 1 166 ? -14.444 -3.262 2.638 1.00 71.44 166 CYS A N 1
ATOM 1293 C CA . CYS A 1 166 ? -13.577 -3.927 1.666 1.00 71.44 166 CYS A CA 1
ATOM 1294 C C . CYS A 1 166 ? -14.036 -5.333 1.237 1.00 71.44 166 CYS A C 1
ATOM 1296 O O . CYS A 1 166 ? -13.320 -5.956 0.461 1.00 71.44 166 CYS A O 1
ATOM 1298 N N . ASP A 1 167 ? -15.218 -5.794 1.642 1.00 70.44 167 ASP A N 1
ATOM 1299 C CA . ASP A 1 167 ? -15.773 -7.118 1.341 1.00 70.44 167 ASP A CA 1
ATOM 1300 C C . ASP A 1 167 ? -16.734 -7.115 0.142 1.00 70.44 167 ASP A C 1
ATOM 1302 O O . ASP A 1 167 ? -17.343 -8.142 -0.136 1.00 70.44 167 ASP A O 1
ATOM 1306 N N . SER A 1 168 ? -16.866 -6.020 -0.625 1.00 53.22 168 SER A N 1
ATOM 1307 C CA . SER A 1 168 ? -17.782 -6.050 -1.771 1.00 53.22 168 SER A CA 1
ATOM 1308 C C . SER A 1 168 ? -17.244 -6.947 -2.896 1.00 53.22 168 SER A C 1
ATOM 1310 O O . SER A 1 168 ? -16.494 -6.503 -3.769 1.00 53.22 168 SER A O 1
ATOM 1312 N N . SER A 1 169 ? -17.679 -8.203 -2.913 1.00 46.72 169 SER A N 1
ATOM 1313 C CA . SER A 1 169 ? -18.388 -8.688 -4.092 1.00 46.72 169 SER A CA 1
ATOM 1314 C C . SER A 1 169 ? -19.588 -7.763 -4.329 1.00 46.72 169 SER A C 1
ATOM 1316 O O . SER A 1 169 ? -20.250 -7.328 -3.390 1.00 46.72 169 SER A O 1
ATOM 1318 N N . THR A 1 170 ? -19.799 -7.377 -5.577 1.00 40.09 170 THR A N 1
ATOM 1319 C CA . THR A 1 170 ? -20.936 -6.583 -6.065 1.00 40.09 170 THR A CA 1
ATOM 1320 C C . THR A 1 170 ? -22.302 -7.065 -5.533 1.00 40.09 170 THR A C 1
ATOM 1322 O O . THR A 1 170 ? -22.421 -8.230 -5.156 1.00 40.09 170 THR A O 1
ATOM 1325 N N . PRO A 1 171 ? -23.308 -6.167 -5.475 1.00 43.81 171 PRO A N 1
ATOM 1326 C CA . PRO A 1 171 ? -24.546 -6.344 -4.713 1.00 43.81 171 PRO A CA 1
ATOM 1327 C C . PRO A 1 171 ? -25.403 -7.492 -5.248 1.00 43.81 171 PRO A C 1
ATOM 1329 O O . PRO A 1 171 ? -25.457 -7.713 -6.456 1.00 43.81 171 PRO A O 1
ATOM 1332 N N . GLU A 1 172 ? -26.090 -8.179 -4.335 1.00 41.84 172 GLU A N 1
ATOM 1333 C CA . GLU A 1 172 ? -27.160 -9.120 -4.653 1.00 41.84 172 GLU A CA 1
ATOM 1334 C C . GLU A 1 172 ? -28.168 -8.452 -5.601 1.00 41.84 172 GLU A C 1
ATOM 1336 O O . GLU A 1 172 ? -28.736 -7.402 -5.283 1.00 41.84 172 GLU A O 1
ATOM 1341 N N . GLU A 1 173 ? -28.373 -9.055 -6.778 1.00 39.12 173 GLU A N 1
ATOM 1342 C CA . GLU A 1 173 ? -29.577 -8.834 -7.571 1.00 39.12 173 GLU A CA 1
ATOM 1343 C C . GLU A 1 173 ? -30.764 -9.112 -6.654 1.00 39.12 173 GLU A C 1
ATOM 1345 O O . GLU A 1 173 ? -31.018 -10.246 -6.253 1.00 39.12 173 GLU A O 1
ATOM 1350 N N . SER A 1 174 ? -31.461 -8.047 -6.275 1.00 40.53 174 SER A N 1
ATOM 1351 C CA . SER A 1 174 ? -32.737 -8.146 -5.591 1.00 40.53 174 SER A CA 1
ATOM 1352 C C . SER A 1 174 ? -33.705 -8.798 -6.573 1.00 40.53 174 SER A C 1
ATOM 1354 O O . SER A 1 174 ? -34.187 -8.149 -7.499 1.00 40.53 174 SER A O 1
ATOM 1356 N N . THR A 1 175 ? -33.934 -10.098 -6.414 1.00 42.69 175 THR A N 1
ATOM 1357 C CA . THR A 1 175 ? -35.006 -10.819 -7.091 1.00 42.69 175 THR A CA 1
ATOM 1358 C C . THR A 1 175 ? -36.323 -10.177 -6.675 1.00 42.69 175 THR A C 1
ATOM 1360 O O . THR A 1 175 ? -36.788 -10.374 -5.553 1.00 42.69 175 THR A O 1
ATOM 1363 N N . SER A 1 176 ? -36.908 -9.366 -7.553 1.00 42.41 176 SER A N 1
ATOM 1364 C CA . SER A 1 176 ? -38.306 -8.981 -7.432 1.00 42.41 176 SER A CA 1
ATOM 1365 C C . SER A 1 176 ? -39.151 -10.211 -7.751 1.00 42.41 176 SER A C 1
ATOM 1367 O O . SER A 1 176 ? -39.298 -10.593 -8.912 1.00 42.41 176 SER A O 1
ATOM 1369 N N . GLU A 1 177 ? -39.648 -10.848 -6.696 1.00 50.22 177 GLU A N 1
ATOM 1370 C CA . GLU A 1 177 ? -40.867 -11.647 -6.736 1.00 50.22 177 GLU A CA 1
ATOM 1371 C C . GLU A 1 177 ? -42.008 -10.717 -7.186 1.00 50.22 177 GLU A C 1
ATOM 1373 O O . GLU A 1 177 ? -42.418 -9.828 -6.442 1.00 50.22 177 GLU A O 1
ATOM 1378 N N . GLU A 1 178 ? -42.485 -10.884 -8.418 1.00 51.25 178 GLU A N 1
ATOM 1379 C CA . GLU A 1 178 ? -43.828 -10.453 -8.813 1.00 51.25 178 GLU A CA 1
ATOM 1380 C C . GLU A 1 178 ? -44.654 -11.725 -9.029 1.00 51.25 178 GLU A C 1
ATOM 1382 O O . GLU A 1 178 ? -44.602 -12.356 -10.085 1.00 51.25 178 GLU A O 1
ATOM 1387 N N . ASP A 1 179 ? -45.356 -12.121 -7.965 1.00 48.78 179 ASP A N 1
ATOM 1388 C CA . ASP A 1 179 ? -46.611 -12.860 -8.057 1.00 48.78 179 ASP A CA 1
ATOM 1389 C C . ASP A 1 179 ? -47.703 -11.867 -8.494 1.00 48.78 179 ASP A C 1
ATOM 1391 O O . ASP A 1 179 ? -48.030 -10.949 -7.739 1.00 48.78 179 ASP A O 1
ATOM 1395 N N . ASP A 1 180 ? -48.238 -12.051 -9.703 1.00 41.72 180 ASP A N 1
ATOM 1396 C CA . ASP A 1 180 ? -49.672 -11.928 -10.033 1.00 41.72 180 ASP A CA 1
ATOM 1397 C C . ASP A 1 180 ? -49.977 -12.574 -11.403 1.00 41.72 180 ASP A C 1
ATOM 1399 O O . ASP A 1 180 ? -49.380 -12.165 -12.430 1.00 41.72 180 ASP A O 1
#

Secondary structure (DSSP, 8-state):
----------SSHHHHHHHHHHHHHHHHHHHHHHHHHHHIIIIIIHHHHH-TT--HHHHHHHHHHHHHHHHHHHHHHHHTT----TT-PPP-----TT--HHHHHHHHHHHHHHIIIIIIHHHHHHHSPPTTS-HHHHHHHHHHHHHHHHHHHHHHHHHHHH---S--------------